Protein AF-A0A932VWW9-F1 (afdb_monomer)

Solvent-accessible surface area (backbone atoms only — not comparable to full-atom values): 11097 Å² total; per-residue (Å²): 115,69,68,62,54,50,53,54,51,51,52,52,51,47,52,54,57,40,66,67,58,92,49,68,69,60,30,53,52,49,45,52,53,51,50,53,48,48,63,66,46,40,53,57,53,36,36,59,54,24,58,74,73,47,58,70,87,59,13,53,62,54,17,53,52,51,39,49,55,46,51,66,51,51,50,59,55,49,51,52,56,52,43,47,71,38,84,22,5,61,56,54,48,51,50,55,52,50,30,51,52,43,14,54,53,36,18,50,56,41,17,71,74,66,38,79,50,64,67,36,72,88,85,41,68,79,42,19,52,53,6,56,52,36,13,53,55,42,22,52,52,50,47,55,52,41,69,73,44,47,62,63,52,35,53,52,39,43,74,74,63,79,45,57,80,74,39,31,59,62,69,59,57,53,55,63,55,38,81,76,44,88,74,59,64,66,59,55,76,73,42,69,95,83,75,76,80,80,80,80,130

Radius of gyration: 23.95 Å; Cα contacts (8 Å, |Δi|>4): 161; chains: 1; bounding box: 60×65×51 Å

Secondary structure (DSSP, 8-state):
-HHHHHHHHHHHHHHHHHTT-S-HHHHHHHHHHHHHHHHHHHHHHHHHHHHTTS-HHHHHHHHHHHHHHHHHHHHHHHHHHHHHHSTTHHHHHHHHHHHHHHHHHHHHHHHHHH--SEEETTTEEEEEHHHHHHHHHHHHHHHHHHHHHHHHHHHHHHHTTSS-GGG-THHHHHHHHHTTS-TTHHHHHHS-TT-------

Structure (mmCIF, N/CA/C/O backbone):
data_AF-A0A932VWW9-F1
#
_entry.id   AF-A0A932VWW9-F1
#
loop_
_atom_site.group_PDB
_atom_site.id
_atom_site.type_symbol
_atom_site.label_atom_id
_atom_site.label_alt_id
_atom_site.label_comp_id
_atom_site.label_asym_id
_atom_site.label_entity_id
_atom_site.label_seq_id
_atom_site.pdbx_PDB_ins_code
_atom_site.Cartn_x
_atom_site.Cartn_y
_atom_site.Cartn_z
_atom_site.occupancy
_atom_site.B_iso_or_equiv
_atom_site.auth_seq_id
_atom_site.auth_comp_id
_atom_site.auth_asym_id
_atom_site.auth_atom_id
_atom_site.pdbx_PDB_model_num
ATOM 1 N N . TRP A 1 1 ? -10.248 22.727 -11.405 1.00 52.75 1 TRP A N 1
ATOM 2 C CA . TRP A 1 1 ? -10.367 21.262 -11.246 1.00 52.75 1 TRP A CA 1
ATOM 3 C C . TRP A 1 1 ? -9.519 20.488 -12.256 1.00 52.75 1 TRP A C 1
ATOM 5 O O . TRP A 1 1 ? -8.775 19.618 -11.832 1.00 52.75 1 TRP A O 1
ATOM 15 N N . GLN A 1 2 ? -9.520 20.860 -13.542 1.00 72.94 2 GLN A N 1
ATOM 16 C CA . GLN A 1 2 ? -8.766 20.180 -14.614 1.00 72.94 2 GLN A CA 1
ATOM 17 C C . GLN A 1 2 ? -7.252 19.997 -14.347 1.00 72.94 2 GLN A C 1
ATOM 19 O O . GLN A 1 2 ? -6.735 18.902 -14.534 1.00 72.94 2 GLN A O 1
ATOM 24 N N . ALA A 1 3 ? -6.551 21.016 -13.831 1.00 78.50 3 ALA A N 1
ATOM 25 C CA . ALA A 1 3 ? -5.102 20.939 -13.584 1.00 78.50 3 ALA A CA 1
ATOM 26 C C . ALA A 1 3 ? -4.693 19.929 -12.488 1.00 78.50 3 ALA A C 1
ATOM 28 O O . ALA A 1 3 ? -3.645 19.299 -12.584 1.00 78.50 3 ALA A O 1
ATOM 29 N N . THR A 1 4 ? -5.530 19.746 -11.460 1.00 80.94 4 THR A N 1
ATOM 30 C CA . THR A 1 4 ? -5.289 18.781 -10.373 1.00 80.94 4 THR A CA 1
ATOM 31 C C . THR A 1 4 ? -5.334 17.353 -10.915 1.00 80.94 4 THR A C 1
ATOM 33 O O . THR A 1 4 ? -4.422 16.571 -10.667 1.00 80.94 4 THR A O 1
ATOM 36 N N . TYR A 1 5 ? -6.366 17.030 -11.699 1.00 84.69 5 TYR A N 1
ATOM 37 C CA . TYR A 1 5 ? -6.508 15.707 -12.306 1.00 84.69 5 TYR A CA 1
ATOM 38 C C . TYR A 1 5 ? -5.408 15.426 -13.326 1.00 84.69 5 TYR A C 1
ATOM 40 O O . TYR A 1 5 ? -4.894 14.315 -13.353 1.00 84.69 5 TYR A O 1
ATOM 48 N N . ALA A 1 6 ? -5.000 16.433 -14.105 1.00 86.88 6 ALA A N 1
ATOM 49 C CA . ALA A 1 6 ? -3.892 16.300 -15.046 1.00 86.88 6 ALA A CA 1
ATOM 50 C C . ALA A 1 6 ? -2.580 15.926 -14.337 1.00 86.88 6 ALA A C 1
ATOM 52 O O . ALA A 1 6 ? -1.916 14.986 -14.758 1.00 86.88 6 ALA A O 1
ATOM 53 N N . PHE A 1 7 ? -2.235 16.596 -13.231 1.00 85.06 7 PHE A N 1
ATOM 54 C CA . PHE 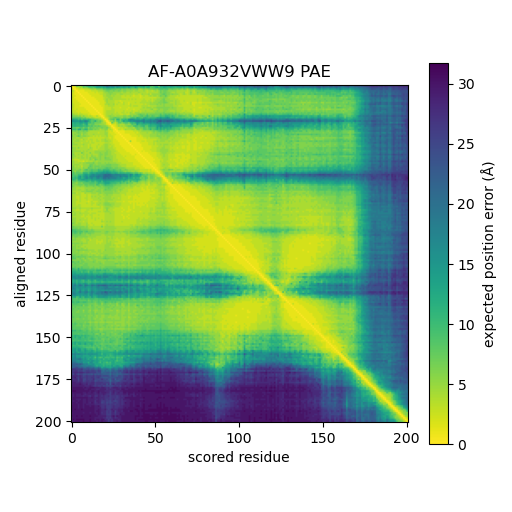A 1 7 ? -1.037 16.265 -12.448 1.00 85.06 7 PHE A CA 1
ATOM 55 C C . PHE A 1 7 ? 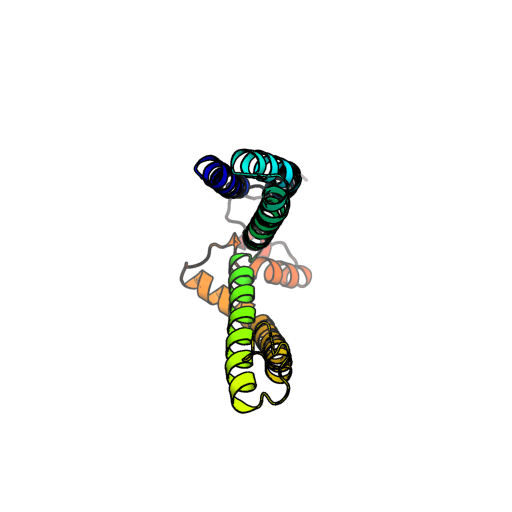-1.078 14.830 -11.904 1.00 85.06 7 PHE A C 1
ATOM 57 O O . PHE A 1 7 ? -0.117 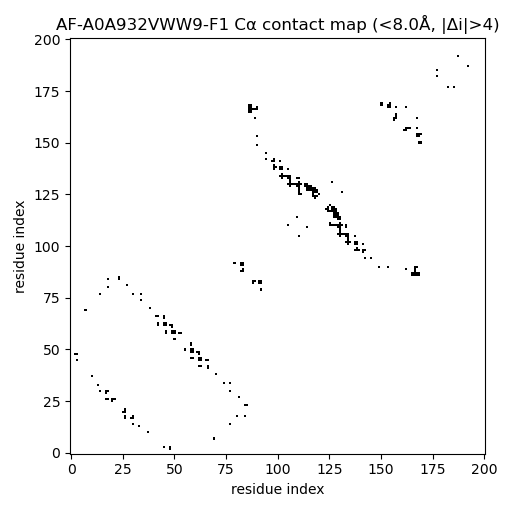14.078 -12.059 1.00 85.06 7 PHE A O 1
ATOM 64 N N . VAL A 1 8 ? -2.208 14.428 -11.314 1.00 85.88 8 VAL A N 1
ATOM 65 C CA . VAL A 1 8 ? -2.381 13.072 -10.771 1.00 85.88 8 VAL A CA 1
ATOM 66 C C . VAL A 1 8 ? -2.308 12.019 -11.881 1.00 85.88 8 VAL A C 1
ATOM 68 O O . VAL A 1 8 ? -1.608 11.022 -11.732 1.00 85.88 8 VAL A O 1
ATOM 71 N N . ALA A 1 9 ? -2.975 12.249 -13.014 1.00 88.12 9 ALA A N 1
ATOM 72 C CA . ALA A 1 9 ? -2.934 11.346 -14.160 1.00 88.12 9 ALA A CA 1
ATOM 73 C C . ALA A 1 9 ? -1.514 11.210 -14.724 1.00 88.12 9 ALA A C 1
ATOM 75 O O . ALA A 1 9 ? -1.065 10.094 -14.965 1.00 88.12 9 ALA A O 1
ATOM 76 N N . LEU A 1 10 ? -0.780 12.319 -14.867 1.00 88.81 10 LEU A N 1
ATOM 77 C CA . LEU A 1 10 ? 0.614 12.306 -15.315 1.00 88.81 10 LEU A CA 1
ATOM 78 C C . LEU A 1 10 ? 1.514 11.512 -14.367 1.00 88.81 10 LEU A C 1
ATOM 80 O O . LEU A 1 10 ? 2.362 10.759 -14.837 1.00 88.81 10 LEU A O 1
ATOM 84 N N . PHE A 1 11 ? 1.307 11.625 -13.053 1.00 87.31 11 PHE A N 1
ATOM 85 C CA . PHE A 1 11 ? 2.038 10.817 -12.080 1.00 87.31 11 PHE A CA 1
ATOM 86 C C . PHE A 1 11 ? 1.773 9.316 -12.269 1.00 87.31 11 PHE A C 1
ATOM 88 O O . PHE A 1 11 ? 2.716 8.531 -12.316 1.00 87.31 11 PHE A O 1
ATOM 95 N N . PHE A 1 12 ? 0.515 8.900 -12.443 1.00 86.44 12 PHE A N 1
ATOM 96 C CA . PHE A 1 12 ? 0.200 7.487 -12.681 1.00 86.44 12 PHE A CA 1
ATOM 97 C C . PHE A 1 12 ? 0.706 6.982 -14.036 1.00 86.44 12 PHE A C 1
ATOM 99 O O . PHE A 1 12 ? 1.214 5.866 -14.112 1.00 86.44 12 PHE A O 1
ATOM 106 N N . VAL A 1 13 ? 0.640 7.802 -15.088 1.00 89.19 13 VAL A N 1
ATOM 107 C CA . VAL A 1 13 ? 1.254 7.482 -16.387 1.00 89.19 13 VAL A CA 1
ATOM 108 C C . VAL A 1 13 ? 2.762 7.304 -16.229 1.00 89.19 13 VAL A C 1
ATOM 110 O O . VAL A 1 13 ? 3.310 6.326 -16.727 1.00 89.19 13 VAL A O 1
ATOM 113 N N . PHE A 1 14 ? 3.427 8.192 -15.488 1.00 87.88 14 PHE A N 1
ATOM 114 C CA . PHE A 1 14 ? 4.844 8.054 -15.170 1.00 87.88 14 PHE A CA 1
ATOM 115 C C . PHE A 1 14 ? 5.138 6.738 -14.436 1.00 87.88 14 PHE A C 1
ATOM 117 O O . PHE A 1 14 ? 6.061 6.036 -14.832 1.00 87.88 14 PHE A O 1
ATOM 124 N N . VAL A 1 15 ? 4.346 6.361 -13.425 1.00 84.75 15 VAL A N 1
ATOM 125 C CA . VAL A 1 15 ? 4.510 5.080 -12.710 1.00 84.75 15 VAL A CA 1
ATOM 126 C C . VAL A 1 15 ? 4.377 3.885 -13.668 1.00 84.75 15 VAL A C 1
ATOM 128 O O . VAL A 1 15 ? 5.187 2.957 -13.616 1.00 84.75 15 VAL A O 1
ATOM 131 N N . ILE A 1 16 ? 3.406 3.913 -14.585 1.00 85.88 16 ILE A N 1
ATOM 132 C CA . ILE A 1 16 ? 3.214 2.859 -15.595 1.00 85.88 16 ILE A CA 1
ATOM 133 C C . ILE A 1 16 ? 4.423 2.780 -16.538 1.00 85.88 16 ILE A C 1
ATOM 135 O O . ILE A 1 16 ? 4.977 1.704 -16.751 1.00 85.88 16 ILE A O 1
ATOM 139 N N . VAL A 1 17 ? 4.884 3.915 -17.064 1.00 85.12 17 VAL A N 1
ATOM 140 C CA . VAL A 1 17 ? 6.045 3.959 -17.967 1.00 85.12 17 VAL A CA 1
ATOM 141 C C . VAL A 1 17 ? 7.316 3.508 -17.245 1.00 85.12 17 VAL A C 1
ATOM 143 O O . VAL A 1 17 ? 8.050 2.668 -17.763 1.00 85.12 17 VAL A O 1
ATOM 146 N N . ALA A 1 18 ? 7.552 4.001 -16.027 1.00 82.69 18 ALA A N 1
ATOM 147 C CA . ALA A 1 18 ? 8.711 3.641 -15.217 1.00 82.69 18 ALA A CA 1
ATOM 148 C C . ALA A 1 18 ? 8.764 2.135 -14.921 1.00 82.69 18 ALA A C 1
ATOM 150 O O . ALA A 1 18 ? 9.855 1.571 -14.917 1.00 82.69 18 ALA A O 1
ATOM 151 N N . SER A 1 19 ? 7.603 1.491 -14.751 1.00 79.06 19 SER A N 1
ATOM 152 C CA . SER A 1 19 ? 7.464 0.047 -14.500 1.00 79.06 19 SER A CA 1
ATOM 153 C C . SER A 1 19 ? 7.481 -0.849 -15.746 1.00 79.06 19 SER A C 1
ATOM 155 O O . SER A 1 19 ? 7.450 -2.069 -15.612 1.00 79.06 19 SER A O 1
ATOM 157 N N . THR A 1 20 ? 7.524 -0.270 -16.951 1.00 78.44 20 THR A N 1
ATOM 158 C CA . THR A 1 20 ? 7.585 -1.029 -18.219 1.00 78.44 20 THR A CA 1
ATOM 159 C C . THR A 1 20 ? 9.024 -1.373 -18.625 1.00 78.44 20 THR A C 1
ATOM 161 O O . THR A 1 20 ? 9.251 -2.204 -19.509 1.00 78.44 20 THR A O 1
ATOM 164 N N . ASN A 1 21 ? 10.016 -0.741 -17.995 1.00 73.81 21 ASN A N 1
ATOM 165 C CA . ASN A 1 21 ? 11.413 -1.096 -18.215 1.00 73.81 21 ASN A CA 1
ATOM 166 C C . ASN A 1 21 ? 11.659 -2.552 -17.773 1.00 73.81 21 ASN A C 1
ATOM 168 O O . ASN A 1 21 ? 10.872 -3.119 -17.027 1.00 73.81 21 ASN A O 1
ATOM 172 N N . ARG A 1 22 ? 12.695 -3.196 -18.325 1.00 64.69 22 ARG A N 1
ATOM 173 C CA . ARG A 1 22 ? 13.002 -4.621 -18.074 1.00 64.69 22 ARG A CA 1
ATOM 174 C C . ARG A 1 22 ? 14.204 -4.826 -17.148 1.00 64.69 22 ARG A C 1
ATOM 176 O O . ARG A 1 22 ? 14.698 -5.945 -17.029 1.00 64.69 22 ARG A O 1
ATOM 183 N N . ILE A 1 23 ? 14.739 -3.744 -16.58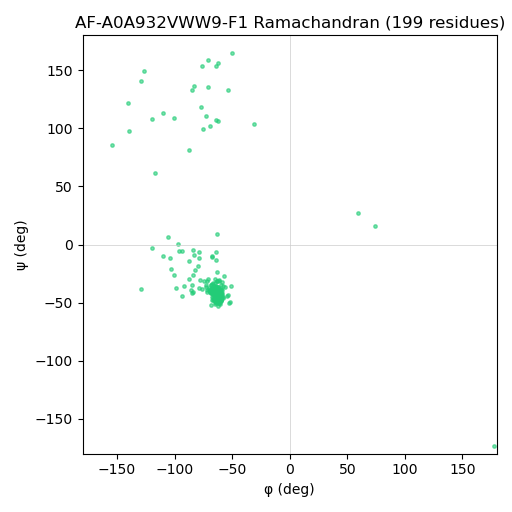3 1.00 71.12 23 ILE A N 1
ATOM 184 C CA . ILE A 1 23 ? 15.974 -3.756 -15.797 1.00 71.12 23 ILE A CA 1
ATOM 185 C C . ILE A 1 23 ? 15.625 -3.257 -14.388 1.00 71.12 23 ILE A C 1
ATOM 187 O O . ILE A 1 23 ? 15.445 -2.048 -14.205 1.00 71.12 23 ILE A O 1
ATOM 191 N N . PRO A 1 24 ? 15.616 -4.146 -13.376 1.00 71.00 24 PRO A N 1
ATOM 192 C CA . PRO A 1 24 ? 15.024 -3.858 -12.066 1.00 71.00 24 PRO A CA 1
ATOM 193 C C . PRO A 1 24 ? 15.721 -2.708 -11.324 1.00 71.00 24 PRO A C 1
ATOM 195 O O . PRO A 1 24 ? 15.087 -1.942 -10.595 1.00 71.00 24 PRO A O 1
ATOM 198 N N . LEU A 1 25 ? 17.031 -2.537 -11.538 1.00 71.12 25 LEU A N 1
ATOM 199 C CA . LEU A 1 25 ? 17.804 -1.434 -10.959 1.00 71.12 25 LEU A CA 1
ATOM 200 C C . LEU A 1 25 ? 17.358 -0.073 -11.513 1.00 71.12 25 LEU A C 1
ATOM 202 O O . LEU A 1 25 ? 17.138 0.860 -10.746 1.00 71.12 25 LEU A O 1
ATOM 206 N N . ILE A 1 26 ? 17.174 0.032 -12.831 1.00 75.25 26 ILE A N 1
ATOM 207 C CA . ILE A 1 26 ? 16.786 1.289 -13.488 1.00 75.25 26 ILE A CA 1
ATOM 208 C C . ILE A 1 26 ? 15.353 1.667 -13.106 1.00 75.25 26 ILE A C 1
ATOM 210 O O . ILE A 1 26 ? 15.080 2.837 -12.851 1.00 75.25 26 ILE A O 1
ATOM 214 N N . GLU A 1 27 ? 14.457 0.687 -13.003 1.00 77.81 27 GLU A N 1
ATOM 215 C CA . GLU A 1 27 ? 13.071 0.886 -12.564 1.00 77.81 27 GLU A CA 1
ATOM 216 C C . GLU A 1 27 ? 12.995 1.438 -11.142 1.00 77.81 27 GLU A C 1
ATOM 218 O O . GLU A 1 27 ? 12.332 2.447 -10.899 1.00 77.81 27 GLU A O 1
ATOM 223 N N . THR A 1 28 ? 13.710 0.807 -10.205 1.00 81.69 28 THR A N 1
ATOM 224 C CA . THR A 1 28 ? 13.744 1.229 -8.797 1.00 81.69 28 THR A CA 1
ATOM 225 C C . THR A 1 28 ? 14.261 2.656 -8.675 1.00 81.69 28 THR A C 1
ATOM 227 O O . THR A 1 28 ? 13.638 3.505 -8.036 1.00 81.69 28 THR A O 1
ATOM 230 N N . THR A 1 29 ? 15.369 2.954 -9.351 1.00 84.12 29 THR A N 1
ATOM 231 C CA . THR A 1 29 ? 15.980 4.281 -9.345 1.00 84.12 29 THR A CA 1
ATOM 232 C C . THR A 1 29 ? 15.076 5.337 -9.987 1.00 84.12 29 THR A C 1
ATOM 234 O O . THR A 1 29 ? 14.843 6.386 -9.383 1.00 84.12 29 THR A O 1
ATOM 237 N N . ALA A 1 30 ? 14.511 5.065 -11.167 1.00 85.94 30 ALA A N 1
ATOM 238 C CA . ALA A 1 30 ? 13.591 5.979 -11.844 1.00 85.94 30 ALA A CA 1
ATOM 239 C C . ALA A 1 30 ? 12.363 6.273 -10.979 1.00 85.94 30 ALA A C 1
ATOM 241 O O . ALA A 1 30 ? 11.936 7.420 -10.865 1.00 85.94 30 ALA A O 1
ATOM 242 N N . MET A 1 31 ? 11.826 5.252 -10.319 1.00 85.06 31 MET A N 1
ATOM 243 C CA . MET A 1 31 ? 10.651 5.376 -9.476 1.00 85.06 31 MET A CA 1
ATOM 244 C C . MET A 1 31 ? 10.906 6.190 -8.207 1.00 85.06 31 MET A C 1
ATOM 246 O O . MET A 1 31 ? 10.080 7.032 -7.855 1.00 85.06 31 MET A O 1
ATOM 250 N N . ILE A 1 32 ? 12.056 5.995 -7.554 1.00 86.81 32 ILE A N 1
ATOM 251 C CA . ILE A 1 32 ? 12.468 6.807 -6.401 1.00 86.81 32 ILE A CA 1
ATOM 252 C C . ILE A 1 32 ? 12.623 8.270 -6.818 1.00 86.81 32 ILE A C 1
ATOM 254 O O . ILE A 1 32 ? 12.058 9.148 -6.165 1.00 86.81 32 ILE A O 1
ATOM 258 N N . TYR A 1 33 ? 13.330 8.545 -7.919 1.00 89.00 33 TYR A N 1
ATOM 259 C CA . TYR A 1 33 ? 13.509 9.917 -8.396 1.00 89.00 33 TYR A CA 1
ATOM 260 C C . TYR A 1 33 ? 12.195 10.563 -8.833 1.00 89.00 33 TYR A C 1
ATOM 262 O O . TYR A 1 33 ? 11.956 11.726 -8.517 1.00 89.00 33 TYR A O 1
ATOM 270 N N . GLY A 1 34 ? 11.316 9.824 -9.507 1.00 87.94 34 GLY A N 1
ATOM 271 C CA . GLY A 1 34 ? 10.009 10.329 -9.916 1.00 87.94 34 GLY A CA 1
ATOM 272 C C . GLY A 1 34 ? 9.073 10.594 -8.741 1.00 87.94 34 GLY A C 1
ATOM 273 O O . GLY A 1 34 ? 8.390 11.616 -8.727 1.00 87.94 34 GLY A O 1
ATOM 274 N N . LEU A 1 35 ? 9.078 9.732 -7.721 1.00 88.56 35 LEU A N 1
ATOM 275 C CA . LEU A 1 35 ? 8.327 9.960 -6.488 1.00 88.56 35 LEU A CA 1
ATOM 276 C C . LEU A 1 35 ? 8.886 11.156 -5.708 1.00 88.56 35 LEU A C 1
ATOM 278 O O . LEU A 1 35 ? 8.108 11.987 -5.247 1.00 88.56 35 LEU A O 1
ATOM 282 N N . ALA A 1 36 ? 10.212 11.280 -5.600 1.00 89.19 36 ALA A N 1
ATOM 283 C CA . ALA A 1 36 ? 10.863 12.421 -4.961 1.00 89.19 36 ALA A CA 1
ATOM 284 C C . ALA A 1 36 ? 10.545 13.735 -5.692 1.00 89.19 36 ALA A C 1
ATOM 286 O O . ALA A 1 36 ? 10.192 14.727 -5.056 1.00 89.19 36 ALA A O 1
ATOM 287 N N . LEU A 1 37 ? 10.589 13.729 -7.028 1.00 90.25 37 LEU A N 1
ATOM 288 C CA . LEU A 1 37 ? 10.206 14.871 -7.854 1.00 90.25 37 LEU A CA 1
ATOM 289 C C . LEU A 1 37 ? 8.726 15.221 -7.664 1.00 90.25 37 LEU A C 1
ATOM 291 O O . LEU A 1 37 ? 8.395 16.383 -7.444 1.00 90.25 37 LEU A O 1
ATOM 295 N N . ALA A 1 38 ? 7.832 14.231 -7.702 1.00 88.94 38 ALA A N 1
ATOM 296 C CA . ALA A 1 38 ? 6.405 14.446 -7.486 1.00 88.94 38 ALA A CA 1
ATOM 297 C C . ALA A 1 38 ? 6.121 15.000 -6.083 1.00 88.94 38 ALA A C 1
ATOM 299 O O . ALA A 1 38 ? 5.331 15.931 -5.953 1.00 88.94 38 ALA A O 1
ATOM 300 N N . ALA A 1 39 ? 6.793 14.489 -5.049 1.00 88.38 39 ALA A N 1
ATOM 301 C CA . ALA A 1 39 ? 6.682 14.981 -3.678 1.00 88.38 39 ALA A CA 1
ATOM 302 C C . ALA A 1 39 ? 7.227 16.410 -3.520 1.00 88.38 39 ALA A C 1
ATOM 304 O O . ALA A 1 39 ? 6.651 17.193 -2.769 1.00 88.38 39 ALA A O 1
ATOM 305 N N . ALA A 1 40 ? 8.288 16.772 -4.247 1.00 88.94 40 ALA A N 1
ATOM 306 C CA . ALA A 1 40 ? 8.830 18.127 -4.253 1.00 88.94 40 ALA A CA 1
ATOM 307 C C . ALA A 1 40 ? 7.921 19.116 -5.001 1.00 88.94 40 ALA A C 1
ATOM 309 O O . ALA A 1 40 ? 7.752 20.246 -4.557 1.00 88.94 40 ALA A O 1
ATOM 310 N N . VAL A 1 41 ? 7.315 18.702 -6.119 1.00 89.81 41 VAL A N 1
ATOM 311 C CA . VAL A 1 41 ? 6.505 19.567 -6.995 1.00 89.81 41 VAL A CA 1
ATOM 312 C C . VAL A 1 41 ? 5.051 19.693 -6.520 1.00 89.81 41 VAL A C 1
ATOM 314 O O . VAL A 1 41 ? 4.456 20.767 -6.644 1.00 89.81 41 VAL A O 1
ATOM 317 N N . ALA A 1 42 ? 4.470 18.634 -5.948 1.00 89.12 42 ALA A N 1
ATOM 318 C CA . ALA A 1 42 ? 3.067 18.593 -5.529 1.00 89.12 42 ALA A CA 1
ATOM 319 C C . ALA A 1 42 ? 2.656 19.744 -4.585 1.00 89.12 42 ALA A C 1
ATOM 321 O O . ALA A 1 42 ? 1.610 20.345 -4.844 1.00 89.12 42 ALA A O 1
ATOM 322 N N . PRO A 1 43 ? 3.436 20.127 -3.550 1.00 88.38 43 PRO A N 1
ATOM 323 C CA . PRO A 1 43 ? 3.105 21.258 -2.684 1.00 88.38 43 PRO A CA 1
ATOM 324 C C . PRO A 1 43 ? 2.951 22.568 -3.447 1.00 88.38 43 PRO A C 1
ATOM 326 O O . PRO A 1 43 ? 1.967 23.276 -3.249 1.00 88.38 43 PRO A O 1
ATOM 329 N N . PHE A 1 44 ? 3.867 22.862 -4.372 1.00 88.50 44 PHE A N 1
ATOM 330 C CA . PHE A 1 44 ? 3.819 24.089 -5.164 1.00 88.50 44 PHE A CA 1
ATOM 331 C C . PHE A 1 44 ? 2.658 24.079 -6.157 1.00 88.50 44 PHE A C 1
ATOM 333 O O . PHE A 1 44 ? 1.961 25.083 -6.294 1.00 88.50 44 PHE A O 1
ATOM 340 N N . VAL A 1 45 ? 2.400 22.942 -6.812 1.00 87.94 45 VAL A N 1
ATOM 341 C CA . VAL A 1 45 ? 1.283 22.799 -7.758 1.00 87.94 45 VAL A CA 1
ATOM 342 C C . VAL A 1 45 ? -0.059 22.932 -7.042 1.00 87.94 45 VAL A C 1
ATOM 344 O O . VAL A 1 45 ? -0.910 23.714 -7.472 1.00 87.94 45 VAL A O 1
ATOM 347 N N . PHE A 1 46 ? -0.265 22.214 -5.936 1.00 88.00 46 PHE A N 1
ATOM 348 C CA . PHE A 1 46 ? -1.522 22.283 -5.194 1.00 88.00 46 PHE A CA 1
ATOM 349 C C . PHE A 1 46 ? -1.717 23.636 -4.515 1.00 88.00 46 PHE A C 1
ATOM 351 O O . PHE A 1 46 ? -2.841 24.134 -4.520 1.00 88.00 46 PHE A O 1
ATOM 358 N N . LEU A 1 47 ? -0.651 24.278 -4.029 1.00 87.50 47 LEU A N 1
ATOM 359 C CA . LEU A 1 47 ? -0.724 25.637 -3.497 1.00 87.50 47 LEU A CA 1
ATOM 360 C C . LEU A 1 47 ? -1.068 26.657 -4.587 1.00 87.50 47 LEU A C 1
ATOM 362 O O . LEU A 1 47 ? -1.986 27.450 -4.405 1.00 87.50 47 LEU A O 1
ATOM 366 N N . ALA A 1 48 ? -0.406 26.607 -5.746 1.00 86.94 48 ALA A N 1
ATOM 367 C CA . ALA A 1 48 ? -0.709 27.495 -6.870 1.00 86.94 48 ALA A CA 1
ATOM 368 C C . ALA A 1 48 ? -2.157 27.328 -7.359 1.00 86.94 48 ALA A C 1
ATOM 370 O O . ALA A 1 48 ? -2.820 28.308 -7.696 1.00 86.94 48 ALA A O 1
ATOM 371 N N . ILE A 1 49 ? -2.675 26.096 -7.371 1.00 85.88 49 ILE A N 1
ATOM 372 C CA . ILE A 1 49 ? -4.076 25.820 -7.707 1.00 85.88 49 ILE A CA 1
ATOM 373 C C . ILE A 1 49 ? -5.020 26.312 -6.603 1.00 85.88 49 ILE A C 1
ATOM 375 O O . ILE A 1 49 ? -6.089 26.826 -6.929 1.00 85.88 49 ILE A O 1
ATOM 379 N N . ALA A 1 50 ? -4.665 26.156 -5.328 1.00 85.38 50 ALA A N 1
ATOM 380 C CA . ALA A 1 50 ? -5.492 26.585 -4.203 1.00 85.38 50 ALA A CA 1
ATOM 381 C C . ALA A 1 50 ? -5.596 28.114 -4.120 1.00 85.38 50 ALA A C 1
ATOM 383 O O . ALA A 1 50 ? -6.700 28.633 -3.981 1.00 85.38 50 ALA A O 1
ATOM 384 N N . MET A 1 51 ? -4.489 28.835 -4.329 1.00 83.75 51 MET A N 1
ATOM 385 C CA . MET A 1 51 ? -4.472 30.304 -4.384 1.00 83.75 51 MET A CA 1
ATOM 386 C C . MET A 1 51 ? -5.301 30.871 -5.546 1.00 83.75 51 MET A C 1
ATOM 388 O O . MET A 1 51 ? -5.771 31.997 -5.474 1.00 83.75 51 MET A O 1
ATOM 392 N N . ARG A 1 52 ? -5.524 30.096 -6.617 1.00 82.38 52 ARG A N 1
ATOM 393 C CA . ARG A 1 52 ? -6.424 30.488 -7.718 1.00 82.38 52 ARG A CA 1
ATOM 394 C C . ARG A 1 52 ? -7.910 30.299 -7.398 1.00 82.38 52 ARG A C 1
ATOM 396 O O . ARG A 1 52 ? -8.741 30.717 -8.198 1.00 82.38 52 ARG A O 1
ATOM 403 N N . ARG A 1 53 ? -8.257 29.600 -6.311 1.00 75.81 53 ARG A N 1
ATOM 404 C CA . ARG A 1 53 ? -9.645 29.227 -5.982 1.00 75.81 53 ARG A CA 1
ATOM 405 C C . ARG A 1 53 ? -10.271 30.083 -4.884 1.00 75.81 53 ARG A C 1
ATOM 407 O O . ARG A 1 53 ? -11.494 30.102 -4.810 1.00 75.81 53 ARG A O 1
ATOM 414 N N . GLY A 1 54 ? -9.484 30.754 -4.049 1.00 72.56 54 GLY A N 1
ATOM 415 C CA . GLY A 1 54 ? -10.014 31.559 -2.952 1.00 72.56 54 GLY A CA 1
ATOM 416 C C . GLY A 1 54 ? -8.930 32.182 -2.080 1.00 72.56 54 GLY A C 1
ATOM 417 O O . GLY A 1 54 ? -7.740 32.093 -2.387 1.00 72.56 54 GLY A O 1
ATOM 418 N N . ASP A 1 55 ? -9.370 32.801 -0.988 1.00 78.12 55 ASP A N 1
ATOM 419 C CA . ASP A 1 55 ? -8.516 33.540 -0.061 1.00 78.12 55 ASP A CA 1
ATOM 420 C C . ASP A 1 55 ? -7.495 32.650 0.656 1.00 78.12 55 ASP A C 1
ATOM 422 O O . ASP A 1 55 ? -7.721 31.460 0.907 1.00 78.12 55 ASP A O 1
ATOM 426 N N . LEU A 1 56 ? -6.380 33.265 1.061 1.00 73.06 56 LEU A N 1
ATOM 427 C CA . LEU A 1 56 ? -5.243 32.610 1.717 1.00 73.06 56 LEU A CA 1
ATOM 428 C C . LEU A 1 56 ? -5.653 31.748 2.926 1.00 73.06 56 LEU A C 1
ATOM 430 O O . LEU A 1 56 ? -5.109 30.664 3.123 1.00 73.06 56 LEU A O 1
ATOM 434 N N . THR A 1 57 ? -6.655 32.177 3.694 1.00 75.94 57 THR A N 1
ATOM 435 C CA . THR A 1 57 ? -7.155 31.474 4.890 1.00 75.94 57 THR A CA 1
ATOM 436 C C . THR A 1 57 ? -7.746 30.096 4.586 1.00 75.94 57 THR A C 1
ATOM 438 O O . THR A 1 57 ? -7.627 29.183 5.399 1.00 75.94 57 THR A O 1
ATOM 441 N N . THR A 1 58 ? -8.337 29.917 3.404 1.00 80.88 58 THR A N 1
ATOM 442 C CA . THR A 1 58 ? -8.914 28.637 2.954 1.00 80.88 58 THR A CA 1
ATOM 443 C C . THR A 1 58 ? -7.989 27.892 1.991 1.00 80.88 58 THR A C 1
ATOM 445 O O . THR A 1 58 ? -8.010 26.660 1.934 1.00 80.88 58 THR A O 1
ATOM 448 N N . GLY A 1 59 ? -7.124 28.623 1.281 1.00 82.06 59 GLY A N 1
ATOM 449 C CA . GLY A 1 59 ? -6.185 28.076 0.308 1.00 82.06 59 GLY A CA 1
ATOM 450 C C . GLY A 1 59 ? -5.092 27.205 0.929 1.00 82.06 59 GLY A C 1
ATOM 451 O O . GLY A 1 59 ? -4.845 26.105 0.430 1.00 82.06 59 GLY A O 1
ATOM 452 N N . TYR A 1 60 ? -4.461 27.641 2.029 1.00 84.75 60 TYR A N 1
ATOM 453 C CA . TYR A 1 60 ? -3.379 26.864 2.655 1.00 84.75 60 TYR A CA 1
ATOM 454 C C . TYR A 1 60 ? -3.848 25.504 3.203 1.00 84.75 60 TYR A C 1
ATOM 456 O O . TYR A 1 60 ? -3.235 24.494 2.840 1.00 84.75 60 TYR A O 1
ATOM 464 N N . PRO A 1 61 ? -4.935 25.411 4.002 1.00 88.44 61 PRO A N 1
ATOM 465 C CA . PRO A 1 61 ? -5.415 24.119 4.493 1.00 88.44 61 PRO A CA 1
ATOM 466 C C . PRO A 1 61 ? -5.856 23.185 3.360 1.00 88.44 61 PRO A C 1
ATOM 468 O O . PRO A 1 61 ? -5.568 21.989 3.397 1.00 88.44 61 PRO A O 1
ATOM 471 N N . ALA A 1 62 ? -6.499 23.720 2.317 1.00 85.88 62 ALA A N 1
ATOM 472 C CA . ALA A 1 62 ? -6.929 22.933 1.163 1.00 85.88 62 ALA A CA 1
ATOM 473 C C . ALA A 1 62 ? -5.743 22.380 0.352 1.00 85.88 62 ALA A C 1
ATOM 475 O O . ALA A 1 62 ? -5.776 21.227 -0.091 1.00 85.88 62 ALA A O 1
ATOM 476 N N . ALA A 1 63 ? -4.683 23.175 0.176 1.00 87.75 63 ALA A N 1
ATOM 477 C CA . ALA A 1 63 ? -3.452 22.729 -0.470 1.00 87.75 63 ALA A CA 1
ATOM 478 C C . ALA A 1 63 ? -2.757 21.640 0.356 1.00 87.75 63 ALA A C 1
ATOM 480 O O . ALA A 1 63 ? -2.418 20.592 -0.192 1.00 87.75 63 ALA A O 1
ATOM 481 N N . ALA A 1 64 ? -2.615 21.841 1.670 1.00 89.31 64 ALA A N 1
ATOM 482 C CA . ALA A 1 64 ? -2.015 20.860 2.574 1.00 89.31 64 ALA A CA 1
ATOM 483 C C . ALA A 1 64 ? -2.784 19.528 2.570 1.00 89.31 64 ALA A C 1
ATOM 485 O O . ALA A 1 64 ? -2.179 18.468 2.412 1.00 89.31 64 ALA A O 1
ATOM 486 N N . ALA A 1 65 ? -4.118 19.577 2.647 1.00 89.56 65 ALA A N 1
ATOM 487 C CA . ALA A 1 65 ? -4.967 18.391 2.552 1.00 89.56 65 ALA A CA 1
ATOM 488 C C . ALA A 1 65 ? -4.819 17.679 1.196 1.00 89.56 65 ALA A C 1
ATOM 490 O O . ALA A 1 65 ? -4.781 16.452 1.148 1.00 89.56 65 ALA A O 1
ATOM 491 N N . SER A 1 66 ? -4.684 18.432 0.098 1.00 89.75 66 SER A N 1
ATOM 492 C CA . SER A 1 66 ? -4.486 17.867 -1.246 1.00 89.75 66 SER A CA 1
ATOM 493 C C . SER A 1 66 ? -3.122 17.192 -1.400 1.00 89.75 66 SER A C 1
ATOM 495 O O . SER A 1 66 ? -3.045 16.101 -1.959 1.00 89.75 66 SER A O 1
ATOM 497 N N . VAL A 1 67 ? -2.054 17.803 -0.875 1.00 90.50 67 VAL A N 1
ATOM 498 C CA . VAL A 1 67 ? -0.708 17.206 -0.839 1.00 90.50 67 VAL A CA 1
ATOM 499 C C . VAL A 1 67 ? -0.723 15.923 -0.020 1.00 90.50 67 VAL A C 1
ATOM 501 O O . VAL A 1 67 ? -0.203 14.905 -0.472 1.00 90.50 67 VAL A O 1
ATOM 504 N N . PHE A 1 68 ? -1.347 15.957 1.159 1.00 90.88 68 PHE A N 1
ATOM 505 C CA . PHE A 1 68 ? -1.467 14.787 2.020 1.00 90.88 68 PHE A CA 1
ATOM 506 C C . PHE A 1 68 ? -2.250 13.667 1.332 1.00 90.88 68 PHE A C 1
ATOM 508 O O . PHE A 1 68 ? -1.767 12.541 1.272 1.00 90.88 68 PHE A O 1
ATOM 515 N N . ALA A 1 69 ? -3.411 13.973 0.747 1.00 90.56 69 ALA A N 1
ATOM 516 C CA . ALA A 1 69 ? -4.215 13.002 0.010 1.00 90.56 69 ALA A CA 1
ATOM 517 C C . ALA A 1 69 ? -3.447 12.405 -1.179 1.00 90.56 69 ALA A C 1
ATOM 519 O O . ALA A 1 69 ? -3.493 11.196 -1.399 1.00 90.56 69 ALA A O 1
ATOM 520 N N . PHE A 1 70 ? -2.703 13.233 -1.919 1.00 89.81 70 PHE A N 1
ATOM 521 C CA . PHE A 1 70 ? -1.853 12.765 -3.007 1.00 89.81 70 PHE A CA 1
ATOM 522 C C . PHE A 1 70 ? -0.765 11.818 -2.497 1.00 89.81 70 PHE A C 1
ATOM 524 O O . PHE A 1 70 ? -0.674 10.702 -2.994 1.00 89.81 70 PHE A O 1
ATOM 531 N N . ALA A 1 71 ? 0.014 12.214 -1.487 1.00 90.06 71 ALA A N 1
ATOM 532 C CA . ALA A 1 71 ? 1.074 11.380 -0.921 1.00 90.06 71 ALA A CA 1
ATOM 533 C C . ALA A 1 71 ? 0.526 10.062 -0.350 1.00 90.06 71 ALA A C 1
ATOM 535 O O . ALA A 1 71 ? 1.109 9.000 -0.571 1.00 90.06 71 ALA A O 1
ATOM 536 N N . TYR A 1 72 ? -0.628 10.125 0.320 1.00 90.94 72 TYR A N 1
ATOM 537 C CA . TYR A 1 72 ? -1.306 8.976 0.911 1.00 90.94 72 TYR A CA 1
ATOM 538 C C . TYR A 1 72 ? -1.713 7.922 -0.127 1.00 90.94 72 TYR A C 1
ATOM 540 O O . TYR A 1 72 ? -1.712 6.738 0.186 1.00 90.94 72 TYR A O 1
ATOM 548 N N . VAL A 1 73 ? -2.028 8.319 -1.363 1.00 90.56 73 VAL A N 1
ATOM 549 C CA . VAL A 1 73 ? -2.363 7.380 -2.448 1.00 90.56 73 VAL A CA 1
ATOM 550 C C . VAL A 1 73 ? -1.131 7.021 -3.282 1.00 90.56 73 VAL A C 1
ATOM 552 O O . VAL A 1 73 ? -0.906 5.852 -3.593 1.00 90.56 73 VAL A O 1
ATOM 555 N N . ALA A 1 74 ? -0.319 8.016 -3.636 1.00 88.56 74 ALA A N 1
ATOM 556 C CA . ALA A 1 74 ? 0.829 7.872 -4.521 1.00 88.56 74 ALA A CA 1
ATOM 557 C C . ALA A 1 74 ? 1.895 6.936 -3.941 1.00 88.56 74 ALA A C 1
ATOM 559 O O . ALA A 1 74 ? 2.388 6.070 -4.659 1.00 88.56 74 ALA A O 1
ATOM 560 N N . ILE A 1 75 ? 2.229 7.077 -2.652 1.00 89.56 75 ILE A N 1
ATOM 561 C CA . ILE A 1 75 ? 3.305 6.298 -2.026 1.00 89.56 75 ILE A CA 1
ATOM 562 C C . ILE A 1 75 ? 2.926 4.813 -1.910 1.00 89.56 75 ILE A C 1
ATOM 564 O O . ILE A 1 75 ? 3.696 3.988 -2.402 1.00 89.56 75 ILE A O 1
ATOM 568 N N . PRO A 1 76 ? 1.769 4.414 -1.339 1.00 91.38 76 PRO A N 1
ATOM 569 C CA . PRO A 1 76 ? 1.427 2.995 -1.238 1.00 91.38 76 PRO A CA 1
ATOM 570 C C . PRO A 1 76 ? 1.262 2.322 -2.601 1.00 91.38 76 PRO A C 1
ATOM 572 O O . PRO A 1 76 ? 1.705 1.191 -2.775 1.00 91.38 76 PRO A O 1
ATOM 575 N N . MET A 1 77 ? 0.681 3.018 -3.5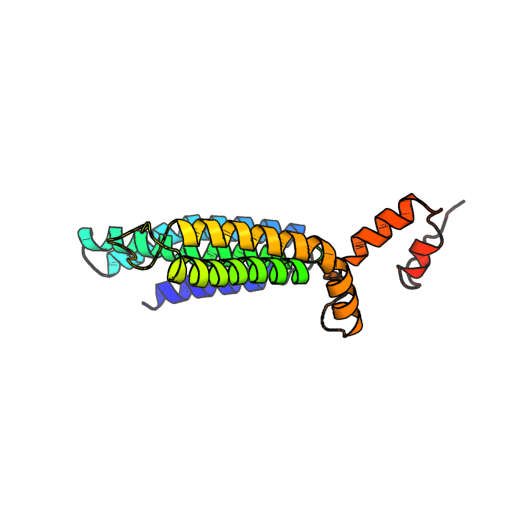87 1.00 89.25 77 MET A N 1
ATOM 576 C CA . MET A 1 77 ? 0.575 2.490 -4.953 1.00 89.25 77 MET A CA 1
ATOM 577 C C . MET A 1 77 ? 1.946 2.315 -5.599 1.00 89.25 77 MET A C 1
ATOM 579 O O . MET A 1 77 ? 2.206 1.288 -6.225 1.00 89.25 77 MET A O 1
ATOM 583 N N . ALA A 1 78 ? 2.846 3.278 -5.400 1.00 87.94 78 ALA A N 1
ATOM 584 C CA . ALA A 1 78 ? 4.218 3.169 -5.859 1.00 87.94 78 ALA A CA 1
ATOM 585 C C . ALA A 1 78 ? 4.924 1.950 -5.225 1.00 87.94 78 ALA A C 1
ATOM 587 O O . ALA A 1 78 ? 5.510 1.120 -5.920 1.00 87.94 78 ALA A O 1
ATOM 588 N N . LEU A 1 79 ? 4.813 1.780 -3.909 1.00 89.31 79 LEU A N 1
ATOM 589 C CA . LEU A 1 79 ? 5.401 0.634 -3.215 1.00 89.31 79 LEU A CA 1
ATOM 590 C C . LEU A 1 79 ? 4.809 -0.704 -3.680 1.00 89.31 79 LEU A C 1
ATOM 592 O O . LEU A 1 79 ? 5.549 -1.672 -3.820 1.00 89.31 79 LEU A O 1
ATOM 596 N N . LEU A 1 80 ? 3.510 -0.765 -3.983 1.00 90.31 80 LEU A N 1
ATOM 597 C CA . LEU A 1 80 ? 2.876 -1.979 -4.506 1.00 90.31 80 LEU A CA 1
ATOM 598 C C . LEU A 1 80 ? 3.462 -2.392 -5.867 1.00 90.31 80 LEU A C 1
ATOM 600 O O . LEU A 1 80 ? 3.741 -3.570 -6.089 1.00 90.31 80 LEU A O 1
ATOM 604 N N . VAL A 1 81 ? 3.692 -1.424 -6.761 1.00 88.81 81 VAL A N 1
ATOM 605 C CA . VAL A 1 81 ? 4.358 -1.666 -8.052 1.00 88.81 81 VAL A CA 1
ATOM 606 C C . VAL A 1 81 ? 5.797 -2.134 -7.831 1.00 88.81 81 VAL A C 1
ATOM 608 O O . VAL A 1 81 ? 6.217 -3.096 -8.463 1.00 88.81 81 VAL A O 1
ATOM 611 N N . GLN A 1 82 ? 6.526 -1.531 -6.887 1.00 86.44 82 GLN A N 1
ATOM 612 C CA . GLN A 1 82 ? 7.878 -1.971 -6.524 1.00 86.44 82 GLN A CA 1
ATOM 613 C C . GLN A 1 82 ? 7.911 -3.411 -6.006 1.00 86.44 82 GLN A C 1
ATOM 615 O O . GLN A 1 82 ? 8.764 -4.187 -6.426 1.00 86.44 82 GLN A O 1
ATOM 620 N N . ILE A 1 83 ? 6.960 -3.798 -5.148 1.00 87.88 83 ILE A N 1
ATOM 621 C CA . ILE A 1 83 ? 6.827 -5.183 -4.672 1.00 87.88 83 ILE A CA 1
ATOM 622 C C . ILE A 1 83 ? 6.601 -6.133 -5.853 1.00 87.88 83 ILE A C 1
ATOM 624 O O . ILE A 1 83 ? 7.180 -7.217 -5.876 1.00 87.88 83 ILE A O 1
ATOM 628 N N . ARG A 1 84 ? 5.806 -5.732 -6.855 1.00 86.19 84 ARG A N 1
ATOM 629 C CA . ARG A 1 84 ? 5.553 -6.570 -8.034 1.00 86.19 84 ARG A CA 1
ATOM 630 C C . ARG A 1 84 ? 6.802 -6.812 -8.886 1.00 86.19 84 ARG A C 1
ATOM 632 O O . ARG A 1 84 ? 6.880 -7.867 -9.504 1.00 86.19 84 ARG A O 1
ATOM 639 N N . GLN A 1 85 ? 7.753 -5.882 -8.908 1.00 82.00 85 GLN A N 1
ATOM 640 C CA . GLN A 1 85 ? 8.995 -6.029 -9.678 1.00 82.00 85 GLN A CA 1
ATOM 641 C C . GLN A 1 85 ? 10.074 -6.849 -8.955 1.00 82.00 85 GLN A C 1
ATOM 643 O O . GLN A 1 85 ? 11.095 -7.191 -9.550 1.00 82.00 85 GLN A O 1
ATOM 648 N N . GLN A 1 86 ? 9.875 -7.176 -7.675 1.00 81.31 86 GLN A N 1
ATOM 649 C CA . GLN A 1 86 ? 10.800 -8.039 -6.946 1.00 81.31 86 GLN A CA 1
ATOM 650 C C . GLN A 1 86 ? 10.710 -9.497 -7.425 1.00 81.31 86 GLN A C 1
ATOM 652 O O . GLN A 1 86 ? 9.674 -9.920 -7.946 1.00 81.31 86 GLN A O 1
ATOM 657 N N . PRO A 1 87 ? 11.757 -10.312 -7.194 1.00 76.56 87 PRO A N 1
ATOM 658 C CA . PRO A 1 87 ? 11.665 -11.757 -7.372 1.00 76.56 87 PRO A CA 1
ATOM 659 C C . PRO A 1 87 ? 10.478 -12.325 -6.581 1.00 76.56 87 PRO A C 1
ATOM 661 O O . PRO A 1 87 ? 10.294 -11.994 -5.410 1.00 76.56 87 PRO A O 1
ATOM 664 N N . ALA A 1 88 ? 9.673 -13.180 -7.216 1.00 80.06 88 ALA A N 1
ATOM 665 C CA . ALA A 1 88 ? 8.402 -13.665 -6.663 1.00 80.06 88 ALA A CA 1
ATOM 666 C C . ALA A 1 88 ? 7.368 -12.560 -6.339 1.00 80.06 88 ALA A C 1
ATOM 668 O O . ALA A 1 88 ? 6.498 -12.738 -5.481 1.00 80.06 88 ALA A O 1
ATOM 669 N N . GLY A 1 89 ? 7.422 -11.427 -7.047 1.00 83.50 89 GLY A N 1
ATOM 670 C CA . GLY A 1 89 ? 6.600 -10.247 -6.782 1.00 83.50 89 GLY A CA 1
ATOM 671 C C . GLY A 1 89 ? 5.095 -10.512 -6.799 1.00 83.50 89 GLY A C 1
ATOM 672 O O . GLY A 1 89 ? 4.372 -9.988 -5.955 1.00 83.50 89 GLY A O 1
ATOM 673 N N . ALA A 1 90 ? 4.601 -11.386 -7.682 1.00 83.75 90 ALA A N 1
ATOM 674 C CA . ALA A 1 90 ? 3.187 -11.778 -7.692 1.00 83.75 90 ALA A CA 1
ATOM 675 C C . ALA A 1 90 ? 2.741 -12.417 -6.360 1.00 83.75 90 ALA A C 1
ATOM 677 O O . ALA A 1 90 ? 1.696 -12.060 -5.816 1.00 83.75 90 ALA A O 1
ATOM 678 N N . ILE A 1 91 ? 3.561 -13.311 -5.801 1.00 86.38 91 ILE A N 1
ATOM 679 C CA . ILE A 1 91 ? 3.306 -13.983 -4.518 1.00 86.38 91 ILE A CA 1
ATOM 680 C C . ILE A 1 91 ? 3.378 -12.976 -3.361 1.00 86.38 91 ILE A C 1
ATOM 682 O O . ILE A 1 91 ? 2.553 -13.033 -2.451 1.00 86.38 91 ILE A O 1
ATOM 686 N N . LEU A 1 92 ? 4.306 -12.016 -3.408 1.00 88.06 92 LEU A N 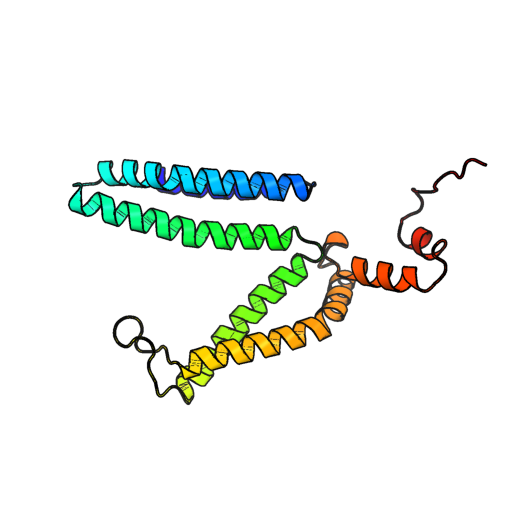1
ATOM 687 C CA . LEU A 1 92 ? 4.436 -10.959 -2.396 1.00 88.06 92 LEU A CA 1
ATOM 688 C C . LEU A 1 92 ? 3.266 -9.959 -2.412 1.00 88.06 92 LEU A C 1
ATOM 690 O O . LEU A 1 92 ? 2.837 -9.483 -1.357 1.00 88.06 92 LEU A O 1
ATOM 694 N N . VAL A 1 93 ? 2.714 -9.655 -3.589 1.00 90.88 93 VAL A N 1
ATOM 695 C CA . VAL A 1 93 ? 1.500 -8.832 -3.708 1.00 90.88 93 VAL A CA 1
ATOM 696 C C . VAL A 1 93 ? 0.300 -9.567 -3.109 1.00 90.88 93 VAL A C 1
ATOM 698 O O . VAL A 1 93 ? -0.412 -8.989 -2.288 1.00 90.88 93 VAL A O 1
ATOM 701 N N . ILE A 1 94 ? 0.101 -10.845 -3.452 1.00 90.56 94 ILE A N 1
ATOM 702 C CA . ILE A 1 94 ? -0.989 -11.659 -2.888 1.00 90.56 94 ILE A CA 1
ATOM 703 C C . ILE A 1 94 ? -0.851 -11.760 -1.366 1.00 90.56 94 ILE A C 1
ATOM 705 O O . ILE A 1 94 ? -1.828 -11.554 -0.652 1.00 90.56 94 ILE A O 1
ATOM 709 N N . TYR A 1 95 ? 0.362 -12.003 -0.869 1.00 91.12 95 TYR A N 1
ATOM 710 C CA . TYR A 1 95 ? 0.667 -12.000 0.560 1.00 91.12 95 TYR A CA 1
ATOM 711 C C . TYR A 1 95 ? 0.219 -10.705 1.242 1.00 91.12 95 TYR A C 1
ATOM 713 O O . TYR A 1 95 ? -0.493 -10.744 2.243 1.00 91.12 95 TYR A O 1
ATOM 721 N N . THR A 1 96 ? 0.597 -9.557 0.673 1.00 92.44 96 THR A N 1
ATOM 722 C CA . THR A 1 96 ? 0.268 -8.239 1.228 1.00 92.44 96 THR A CA 1
ATOM 723 C C . THR A 1 96 ? -1.247 -8.049 1.323 1.00 92.44 96 THR A C 1
ATOM 725 O O . THR A 1 96 ? -1.747 -7.618 2.360 1.00 92.44 96 THR A O 1
ATOM 728 N N . LEU A 1 97 ? -1.990 -8.417 0.273 1.00 92.94 97 LEU A N 1
ATOM 729 C CA . LEU A 1 97 ? -3.454 -8.343 0.264 1.00 92.94 97 LEU A CA 1
ATOM 730 C C . LEU A 1 97 ? -4.083 -9.288 1.291 1.00 92.94 97 LEU A C 1
ATOM 732 O O . LEU A 1 97 ? -4.967 -8.874 2.035 1.00 92.94 97 LEU A O 1
ATOM 736 N N . LEU A 1 98 ? -3.608 -10.532 1.371 1.00 93.56 98 LEU A N 1
ATOM 737 C CA . LEU A 1 98 ? -4.131 -11.529 2.306 1.00 93.56 98 LEU A CA 1
ATOM 738 C C . LEU A 1 98 ? -3.951 -11.114 3.763 1.00 93.56 98 LEU A C 1
ATOM 740 O O . LEU A 1 98 ? -4.882 -11.265 4.550 1.00 93.56 98 LEU A O 1
ATOM 744 N N . VAL A 1 99 ? -2.782 -10.583 4.123 1.00 94.50 99 VAL A N 1
ATOM 745 C CA . VAL A 1 99 ? -2.507 -10.123 5.489 1.00 94.50 99 VAL A CA 1
ATOM 746 C C . VAL A 1 99 ? -3.434 -8.965 5.864 1.00 94.50 99 VAL A C 1
ATOM 748 O O . VAL A 1 99 ? -4.033 -8.992 6.937 1.00 94.50 99 VAL A O 1
ATOM 751 N N . VAL A 1 100 ? -3.615 -7.989 4.967 1.00 94.25 100 VAL A N 1
ATOM 752 C CA . VAL A 1 100 ? -4.521 -6.850 5.195 1.00 94.25 100 VAL A CA 1
ATOM 753 C C . VAL A 1 100 ? -5.971 -7.317 5.316 1.00 94.25 100 VAL A C 1
ATOM 755 O O . VAL A 1 100 ? -6.648 -6.973 6.283 1.00 94.25 100 VAL A O 1
ATOM 758 N N . TRP A 1 101 ? -6.444 -8.147 4.383 1.00 94.94 101 TRP A N 1
ATOM 759 C CA . TRP A 1 101 ? -7.818 -8.650 4.397 1.00 94.94 101 TRP A CA 1
ATOM 760 C C . TRP A 1 101 ? -8.109 -9.500 5.628 1.00 94.94 101 TRP A C 1
ATOM 762 O O . TRP A 1 101 ? -9.150 -9.326 6.258 1.00 94.94 101 TRP A O 1
ATOM 772 N N . ALA A 1 102 ? -7.190 -10.389 6.005 1.00 93.75 102 ALA A N 1
ATOM 773 C CA . ALA A 1 102 ? -7.318 -11.152 7.236 1.00 93.75 102 ALA A CA 1
ATOM 774 C C . ALA A 1 102 ? -7.387 -10.216 8.448 1.00 93.75 102 ALA A C 1
ATOM 776 O O . ALA A 1 102 ? -8.306 -10.334 9.256 1.00 93.75 102 ALA A O 1
ATOM 777 N N . GLY A 1 103 ? -6.473 -9.249 8.546 1.00 94.00 103 GLY A N 1
ATOM 778 C CA . GLY A 1 103 ? -6.484 -8.246 9.605 1.00 94.00 103 GLY A CA 1
ATOM 779 C C . GLY A 1 103 ? -7.839 -7.545 9.737 1.00 94.00 103 GLY A C 1
ATOM 780 O O . GLY A 1 103 ? -8.398 -7.513 10.833 1.00 94.00 103 GLY A O 1
ATOM 781 N N . ASP A 1 104 ? -8.403 -7.059 8.631 1.00 92.88 104 ASP A N 1
ATOM 782 C CA . ASP A 1 104 ? -9.691 -6.354 8.612 1.00 92.88 104 ASP A CA 1
ATOM 783 C C . ASP A 1 104 ? -10.864 -7.253 9.029 1.00 92.88 104 ASP A C 1
ATOM 785 O O . ASP A 1 104 ? -11.720 -6.844 9.821 1.00 92.88 104 ASP A O 1
ATOM 789 N N . ILE A 1 105 ? -10.884 -8.498 8.546 1.00 93.38 105 ILE A N 1
ATOM 790 C CA . ILE A 1 105 ? -11.903 -9.493 8.895 1.00 93.38 105 ILE A CA 1
ATOM 791 C C . ILE A 1 105 ? -11.874 -9.770 10.404 1.00 93.38 105 ILE A C 1
ATOM 793 O O . ILE A 1 105 ? -12.904 -9.680 11.079 1.00 93.38 105 ILE A O 1
ATOM 797 N N . PHE A 1 106 ? -10.699 -10.069 10.961 1.00 92.69 106 PHE A N 1
ATOM 798 C CA . PHE A 1 106 ? -10.562 -10.392 12.381 1.00 92.69 106 PHE A CA 1
ATOM 799 C C . PHE A 1 106 ? -10.781 -9.170 13.284 1.00 92.69 106 PHE A C 1
ATOM 801 O O . PHE A 1 106 ? -11.445 -9.305 14.315 1.00 92.69 106 PHE A O 1
ATOM 808 N N . ALA A 1 107 ? -10.329 -7.973 12.886 1.00 91.81 107 ALA A N 1
ATOM 809 C CA . ALA A 1 107 ? -10.665 -6.733 13.591 1.00 91.81 107 ALA A CA 1
ATOM 810 C C . ALA A 1 107 ? -12.173 -6.504 13.643 1.00 91.81 107 ALA A C 1
ATOM 812 O O . ALA A 1 107 ? -12.692 -6.105 14.686 1.00 91.81 107 ALA A O 1
ATOM 813 N N . TYR A 1 108 ? -12.885 -6.759 12.544 1.00 89.56 108 TYR A N 1
ATOM 814 C CA . TYR A 1 108 ? -14.332 -6.598 12.503 1.00 89.56 108 TYR A CA 1
ATOM 815 C C . TYR A 1 108 ? -15.040 -7.588 13.435 1.00 89.56 108 TYR A C 1
ATOM 817 O O . TYR A 1 108 ? -15.857 -7.175 14.260 1.00 89.56 108 TYR A O 1
ATOM 825 N N . PHE A 1 109 ? -14.724 -8.883 13.343 1.00 91.50 109 PHE A N 1
ATOM 826 C CA . PHE A 1 109 ? -15.400 -9.909 14.141 1.00 91.50 109 PHE A CA 1
ATOM 827 C C . PHE A 1 109 ? -15.091 -9.786 15.636 1.00 91.50 109 PHE A C 1
ATOM 829 O O . PHE A 1 109 ? -16.015 -9.770 16.455 1.00 91.50 109 PHE A O 1
ATOM 836 N N . VAL A 1 110 ? -13.815 -9.636 15.999 1.00 89.88 110 VAL A N 1
ATOM 837 C CA . VAL A 1 110 ? -13.411 -9.491 17.404 1.00 89.88 110 VAL A CA 1
ATOM 838 C C . VAL A 1 110 ? -13.813 -8.124 17.943 1.00 89.88 110 VAL A C 1
ATOM 840 O O . VAL A 1 110 ? -14.338 -8.033 19.050 1.00 89.88 110 VAL A O 1
ATOM 843 N N . GLY A 1 111 ? -13.662 -7.062 17.153 1.00 87.44 111 GLY A N 1
ATOM 844 C CA . GLY A 1 111 ? -14.056 -5.717 17.560 1.00 87.44 111 GLY A CA 1
ATOM 845 C C . GLY A 1 111 ? -15.560 -5.580 17.795 1.00 87.44 111 GLY A C 1
ATOM 846 O O . GLY A 1 111 ? -15.959 -4.896 18.734 1.00 87.44 111 GLY A O 1
ATOM 847 N N . LYS A 1 112 ? -16.398 -6.269 17.009 1.00 85.56 112 LYS A N 1
ATOM 848 C CA . LYS A 1 112 ? -17.858 -6.285 17.197 1.00 85.56 112 LYS A CA 1
ATOM 849 C C . LYS A 1 112 ? -18.302 -7.177 18.360 1.00 85.56 112 LYS A C 1
ATOM 851 O O . LYS A 1 112 ? -19.259 -6.823 19.041 1.00 85.56 112 LYS A O 1
ATOM 856 N N . GLY A 1 113 ? -17.659 -8.329 18.562 1.00 85.25 113 GLY A N 1
ATOM 857 C CA . GLY A 1 113 ? -18.062 -9.300 19.588 1.00 85.25 113 GLY A CA 1
ATOM 858 C C . GLY A 1 113 ? -17.498 -9.020 20.984 1.00 85.25 113 GLY A C 1
ATOM 859 O O . GLY A 1 113 ? -18.207 -9.157 21.976 1.00 85.25 113 GLY A O 1
ATOM 860 N N . LEU A 1 114 ? -16.227 -8.625 21.061 1.00 83.50 114 LEU A N 1
ATOM 861 C CA . LEU A 1 114 ? -15.450 -8.509 22.302 1.00 83.50 114 LEU A CA 1
ATOM 862 C C . LEU A 1 114 ? -14.944 -7.083 22.568 1.00 83.50 114 LEU A C 1
ATOM 864 O O . LEU A 1 114 ? -14.329 -6.838 23.604 1.00 83.50 114 LEU A O 1
ATOM 868 N N . GLY A 1 115 ? -15.188 -6.141 21.654 1.00 77.56 115 GLY A N 1
ATOM 869 C CA . GLY A 1 115 ? -14.697 -4.772 21.760 1.00 77.56 115 GLY A CA 1
ATOM 870 C C . GLY A 1 115 ? -15.374 -3.990 22.882 1.00 77.56 115 GLY A C 1
ATOM 871 O O . GLY A 1 115 ? -16.497 -3.508 22.727 1.00 77.56 115 GLY A O 1
ATOM 872 N N . ARG A 1 116 ? -14.675 -3.841 24.008 1.00 79.38 116 ARG A N 1
ATOM 873 C CA . ARG A 1 116 ? -15.138 -3.078 25.173 1.00 79.38 116 ARG A CA 1
ATOM 874 C C . ARG A 1 116 ? -14.533 -1.679 25.198 1.00 79.38 116 ARG A C 1
ATOM 876 O O . ARG A 1 116 ? -15.242 -0.724 25.514 1.00 79.38 116 ARG A O 1
ATOM 883 N N . HIS A 1 117 ? -13.267 -1.536 24.805 1.00 83.62 117 HIS A N 1
ATOM 884 C CA . HIS A 1 117 ? -12.549 -0.264 24.857 1.00 83.62 117 HIS A CA 1
ATOM 885 C C . HIS A 1 117 ? -12.499 0.401 23.483 1.00 83.62 117 HIS A C 1
ATOM 887 O O . HIS A 1 117 ? -11.784 -0.028 22.576 1.00 83.62 117 HIS A O 1
ATOM 893 N N . ARG A 1 118 ? -13.252 1.494 23.323 1.00 83.44 118 ARG A N 1
ATOM 894 C CA . ARG A 1 118 ? -13.255 2.283 22.084 1.00 83.44 118 ARG A CA 1
ATOM 895 C C . ARG A 1 118 ? -11.941 3.044 21.931 1.00 83.44 118 ARG A C 1
ATOM 897 O O . ARG A 1 118 ? -11.465 3.660 22.878 1.00 83.44 118 ARG A O 1
ATOM 904 N N . MET A 1 119 ? -11.382 3.017 20.725 1.00 77.25 119 MET A N 1
ATOM 905 C CA . MET A 1 119 ? -10.097 3.649 20.419 1.00 77.25 119 MET A CA 1
ATOM 906 C C . MET A 1 119 ? -10.242 5.141 20.094 1.00 77.25 119 MET A C 1
ATOM 908 O O . MET A 1 119 ? -9.432 5.942 20.546 1.00 77.25 119 MET A O 1
ATOM 912 N N . SER A 1 120 ? -11.269 5.535 19.333 1.00 79.00 120 SER A N 1
ATOM 913 C CA . SER A 1 120 ? -11.572 6.950 19.080 1.00 79.00 120 SER A CA 1
ATOM 914 C C . SER A 1 120 ? -13.086 7.210 19.112 1.00 79.00 120 SER A C 1
ATOM 916 O O . SER A 1 120 ? -13.785 6.971 18.126 1.00 79.00 120 SER A O 1
ATOM 918 N N . PRO A 1 121 ? -13.633 7.694 20.243 1.00 72.00 121 PRO A N 1
ATOM 919 C CA . PRO A 1 121 ? -15.071 7.940 20.377 1.00 72.00 121 PRO A CA 1
ATOM 920 C C . PRO A 1 121 ? -15.588 8.996 19.395 1.00 72.00 121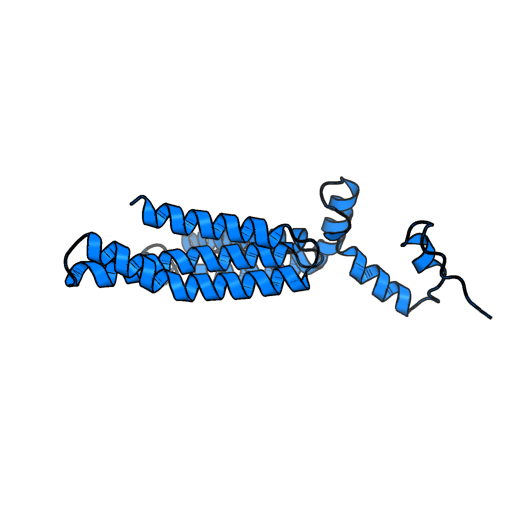 PRO A C 1
ATOM 922 O O . PRO A 1 121 ? -16.692 8.855 18.879 1.00 72.00 121 PRO A O 1
ATOM 925 N N . GLU A 1 122 ? -14.775 10.020 19.126 1.00 75.12 122 GLU A N 1
ATOM 926 C CA . GLU A 1 122 ? -15.155 11.188 18.324 1.00 75.12 122 GLU A CA 1
ATOM 927 C C . GLU A 1 122 ? -14.972 10.971 16.816 1.00 75.12 122 GLU A C 1
ATOM 929 O O . GLU A 1 122 ? -15.811 11.386 16.024 1.00 75.12 122 GLU A O 1
ATOM 934 N N . ILE A 1 123 ? -13.895 10.292 16.405 1.00 75.88 123 ILE A N 1
ATOM 935 C CA . ILE A 1 123 ? -13.541 10.129 14.983 1.00 75.88 123 ILE A CA 1
ATOM 936 C C . ILE A 1 123 ? -14.142 8.841 14.401 1.00 75.88 123 ILE A C 1
ATOM 938 O O . ILE A 1 123 ? -14.521 8.801 13.232 1.00 75.88 123 ILE A O 1
ATOM 942 N N . SER A 1 124 ? -14.214 7.757 15.185 1.00 73.06 124 SER A N 1
ATOM 943 C CA . SER A 1 124 ? -14.704 6.460 14.710 1.00 73.06 124 SER A CA 1
ATOM 944 C C . SER A 1 124 ? -15.280 5.611 15.856 1.00 73.06 124 SER A C 1
ATOM 946 O O . SER A 1 124 ? -14.603 4.706 16.360 1.00 73.06 124 SER A O 1
ATOM 948 N N . PRO A 1 125 ? -16.569 5.786 16.207 1.00 69.25 125 PRO A N 1
ATOM 949 C CA . PRO A 1 125 ? -17.175 5.207 17.413 1.00 69.25 125 PRO A CA 1
ATOM 950 C C . PRO A 1 125 ? -17.216 3.670 17.442 1.00 69.25 125 PRO A C 1
ATOM 952 O O . PRO A 1 125 ? -17.470 3.080 18.491 1.00 69.25 125 PRO A O 1
ATOM 955 N N . LYS A 1 126 ? -16.971 3.015 16.301 1.00 75.50 126 LYS A N 1
ATOM 956 C CA . LYS A 1 126 ? -16.980 1.552 16.146 1.00 75.50 126 LYS A CA 1
ATOM 957 C C . LYS A 1 126 ? -15.593 0.900 16.239 1.00 75.50 126 LYS A C 1
ATOM 959 O O . LYS A 1 126 ? -15.518 -0.323 16.194 1.00 75.50 126 LYS A O 1
ATOM 964 N N . LYS A 1 127 ? -14.501 1.672 16.338 1.00 79.69 127 LYS A N 1
ATOM 965 C CA . LYS A 1 127 ? -13.141 1.115 16.458 1.00 79.69 127 LYS A CA 1
ATOM 966 C C . LYS A 1 127 ? -12.818 0.799 17.912 1.00 79.69 127 LYS A C 1
ATOM 968 O O . LYS A 1 127 ? -13.017 1.645 18.783 1.00 79.69 127 LYS A O 1
ATOM 973 N N . THR A 1 128 ? -12.279 -0.390 18.158 1.00 90.31 128 THR A N 1
ATOM 974 C CA . THR A 1 128 ? -11.938 -0.881 19.498 1.00 90.31 128 THR A CA 1
ATOM 975 C C . THR A 1 128 ? -10.485 -1.336 19.567 1.00 90.31 128 THR A C 1
ATOM 977 O O . THR A 1 128 ? -9.920 -1.784 18.565 1.00 90.31 128 THR A O 1
ATOM 980 N N . TRP A 1 129 ? -9.870 -1.202 20.743 1.00 89.38 129 TRP A N 1
ATOM 981 C CA . TRP A 1 129 ? -8.490 -1.638 20.978 1.00 89.38 129 TRP A CA 1
ATOM 982 C C . TRP A 1 129 ? -8.350 -3.154 20.846 1.00 89.38 129 TRP A C 1
ATOM 984 O O . TRP A 1 129 ? -7.375 -3.638 20.278 1.00 89.38 129 TRP A O 1
ATOM 994 N N . GLU A 1 130 ? -9.354 -3.909 21.289 1.00 91.81 130 GLU A N 1
ATOM 995 C CA . GLU A 1 130 ? -9.379 -5.365 21.165 1.00 91.81 130 GLU A CA 1
ATOM 996 C C . GLU A 1 130 ? -9.426 -5.802 19.696 1.00 91.81 130 GLU A C 1
ATOM 998 O O . GLU A 1 130 ? -8.734 -6.742 19.311 1.00 91.81 130 GLU A O 1
ATOM 1003 N N . GLY A 1 131 ? -10.181 -5.081 18.857 1.00 91.00 131 GLY A N 1
ATOM 1004 C CA . GLY A 1 131 ? -10.198 -5.310 17.413 1.00 91.00 131 GLY A CA 1
ATOM 1005 C C . GLY A 1 131 ? -8.839 -5.037 16.761 1.00 91.00 131 GLY A C 1
ATOM 1006 O O . GLY A 1 131 ? -8.400 -5.816 15.920 1.00 91.00 131 GLY A O 1
ATOM 1007 N N . ALA A 1 132 ? -8.138 -3.978 17.179 1.00 90.88 132 ALA A N 1
ATOM 1008 C CA . ALA A 1 132 ? -6.802 -3.659 16.667 1.00 90.88 132 ALA A CA 1
ATOM 1009 C C . ALA A 1 132 ? -5.743 -4.700 17.077 1.00 90.88 132 ALA A C 1
ATOM 1011 O O . ALA A 1 132 ? -4.887 -5.067 16.279 1.00 90.88 132 ALA A O 1
ATOM 1012 N N . ILE A 1 133 ? -5.806 -5.218 18.305 1.00 92.81 133 ILE A N 1
ATOM 1013 C CA . ILE A 1 133 ? -4.911 -6.303 18.736 1.00 92.81 133 ILE A CA 1
ATOM 1014 C C . ILE A 1 133 ? -5.227 -7.582 17.951 1.00 92.81 133 ILE A C 1
ATOM 1016 O O . ILE A 1 133 ? -4.315 -8.267 17.486 1.00 92.81 133 ILE A O 1
ATOM 1020 N N . ALA A 1 134 ? -6.511 -7.882 17.747 1.00 93.00 134 ALA A N 1
ATOM 1021 C CA . ALA A 1 134 ? -6.938 -9.041 16.976 1.00 93.00 134 ALA A CA 1
ATOM 1022 C C . ALA A 1 134 ? -6.478 -8.991 15.515 1.00 93.00 134 ALA A C 1
ATOM 1024 O O . ALA A 1 134 ? -6.046 -10.021 14.999 1.00 93.00 134 ALA A O 1
ATOM 1025 N N . SER A 1 135 ? -6.514 -7.825 14.855 1.00 94.00 135 SER A N 1
ATOM 1026 C CA . SER A 1 135 ? -5.996 -7.712 13.486 1.00 94.00 135 SER A CA 1
ATOM 1027 C C . SER A 1 135 ? -4.502 -7.979 13.416 1.00 94.00 135 SER A C 1
ATOM 1029 O O . SER A 1 135 ? -4.072 -8.685 12.506 1.00 94.00 135 SER A O 1
ATOM 1031 N N . VAL A 1 136 ? -3.710 -7.477 14.370 1.00 94.62 136 VAL A N 1
ATOM 1032 C CA . VAL A 1 136 ? -2.262 -7.735 14.422 1.00 94.62 136 VAL A CA 1
ATOM 1033 C C . VAL A 1 136 ? -1.989 -9.224 14.617 1.00 94.62 136 VAL A C 1
ATOM 1035 O O . VAL A 1 136 ? -1.227 -9.809 13.851 1.00 94.62 136 VAL A O 1
ATOM 1038 N N . VAL A 1 137 ? -2.645 -9.863 15.589 1.00 95.19 137 VAL A N 1
ATOM 1039 C CA . VAL A 1 137 ? -2.468 -11.299 15.856 1.00 95.19 137 VAL A CA 1
ATOM 1040 C C . VAL A 1 137 ? -2.869 -12.138 14.639 1.00 95.19 137 VAL A C 1
ATOM 1042 O O . VAL A 1 137 ? -2.111 -13.011 14.220 1.00 95.19 137 VAL A O 1
ATOM 1045 N N . ALA A 1 138 ? -4.016 -11.847 14.022 1.00 94.00 138 ALA A N 1
ATOM 1046 C CA . ALA A 1 138 ? -4.472 -12.553 12.828 1.00 94.00 138 ALA A CA 1
ATOM 1047 C C . ALA A 1 138 ? -3.527 -12.359 11.634 1.00 94.00 138 ALA A C 1
ATOM 1049 O O . ALA A 1 138 ? -3.204 -13.326 10.947 1.00 94.00 138 ALA A O 1
ATOM 1050 N N . SER A 1 139 ? -3.040 -11.133 11.424 1.00 94.44 139 SER A N 1
ATOM 1051 C CA . SER A 1 139 ? -2.068 -10.798 10.377 1.00 94.44 139 SER A CA 1
ATOM 1052 C C . SER A 1 139 ? -0.778 -11.604 10.531 1.00 94.44 139 SER A C 1
ATOM 1054 O O . SER A 1 139 ? -0.268 -12.151 9.554 1.00 94.44 139 SER A O 1
ATOM 1056 N N . VAL A 1 140 ? -0.277 -11.728 11.765 1.00 94.62 140 VAL A N 1
ATOM 1057 C CA . VAL A 1 140 ? 0.916 -12.525 12.080 1.00 94.62 140 VAL A CA 1
ATOM 1058 C C . VAL A 1 140 ? 0.675 -14.009 11.801 1.00 94.62 140 VAL A C 1
ATOM 1060 O O . VAL A 1 140 ? 1.498 -14.638 11.140 1.00 94.62 140 VAL A O 1
ATOM 1063 N N . ILE A 1 141 ? -0.457 -14.565 12.244 1.00 94.88 141 ILE A N 1
ATOM 1064 C CA . ILE A 1 141 ? -0.796 -15.980 12.021 1.00 94.88 141 ILE A CA 1
ATOM 1065 C C . ILE A 1 141 ? -0.911 -16.283 10.524 1.00 94.88 141 ILE A C 1
ATOM 1067 O O . ILE A 1 141 ? -0.283 -17.222 10.035 1.00 94.88 141 ILE A O 1
ATOM 1071 N N . VAL A 1 142 ? -1.672 -15.476 9.780 1.00 94.12 142 VAL A N 1
ATOM 1072 C CA . VAL A 1 142 ? -1.822 -15.643 8.327 1.00 94.12 142 VAL A CA 1
ATOM 1073 C C . VAL A 1 142 ? -0.479 -15.492 7.627 1.00 94.12 142 VAL A C 1
ATOM 1075 O O . VAL A 1 142 ? -0.184 -16.260 6.713 1.00 94.12 142 VAL A O 1
ATOM 1078 N N . GLY A 1 143 ? 0.371 -14.571 8.083 1.00 92.06 143 GLY A N 1
ATOM 1079 C CA . GLY A 1 143 ? 1.695 -14.412 7.507 1.00 92.06 143 GLY A CA 1
ATOM 1080 C C . GLY A 1 143 ? 2.618 -15.609 7.748 1.00 92.06 143 GLY A C 1
ATOM 1081 O O . GLY A 1 143 ? 3.316 -16.038 6.827 1.00 92.06 143 GLY A O 1
ATOM 1082 N N . MET A 1 144 ? 2.571 -16.213 8.939 1.00 91.69 144 MET A N 1
ATOM 1083 C CA . MET A 1 144 ? 3.300 -17.452 9.239 1.00 91.69 144 MET A CA 1
ATOM 1084 C C . MET A 1 144 ? 2.818 -18.620 8.372 1.00 91.69 144 MET A C 1
ATOM 1086 O O . MET A 1 144 ? 3.638 -19.338 7.799 1.00 91.69 144 MET A O 1
ATOM 1090 N N . LEU A 1 145 ? 1.499 -18.786 8.231 1.00 91.62 145 LEU A N 1
ATOM 1091 C CA . LEU A 1 145 ? 0.910 -19.820 7.376 1.00 91.62 145 LEU A CA 1
ATOM 1092 C C . LEU A 1 145 ? 1.287 -19.616 5.907 1.00 91.62 145 LEU A C 1
ATOM 1094 O O . LEU A 1 145 ? 1.631 -20.572 5.213 1.00 91.62 145 LEU A O 1
ATOM 1098 N N . TRP A 1 146 ? 1.281 -18.367 5.438 1.00 89.75 146 TRP A N 1
ATOM 1099 C CA . TRP A 1 146 ? 1.725 -18.051 4.089 1.00 89.75 146 TRP A CA 1
ATOM 1100 C C . TRP A 1 146 ? 3.177 -18.462 3.877 1.00 89.75 146 TRP A C 1
ATOM 1102 O O . TRP A 1 146 ? 3.466 -19.138 2.901 1.00 89.75 146 TRP A O 1
ATOM 1112 N N . PHE A 1 147 ? 4.089 -18.141 4.797 1.00 85.56 147 PHE A N 1
ATOM 1113 C CA . PHE A 1 147 ? 5.496 -18.528 4.661 1.00 85.56 147 PHE A CA 1
ATOM 1114 C C . PHE A 1 147 ? 5.687 -20.050 4.533 1.00 85.56 147 PHE A C 1
ATOM 1116 O O . PHE A 1 147 ? 6.541 -20.502 3.772 1.00 85.56 147 PHE A O 1
ATOM 1123 N N . GLN A 1 148 ? 4.862 -20.842 5.223 1.00 85.06 148 GLN A N 1
ATOM 1124 C CA . GLN A 1 148 ? 4.897 -22.304 5.140 1.00 85.06 148 GLN A CA 1
ATOM 1125 C C . GLN A 1 148 ? 4.342 -22.846 3.812 1.00 85.06 148 GLN A C 1
ATOM 1127 O O . GLN A 1 148 ? 4.871 -23.822 3.280 1.00 85.06 148 GLN A O 1
ATOM 1132 N N . HIS A 1 149 ? 3.298 -22.223 3.255 1.00 86.00 149 HIS A N 1
ATOM 1133 C CA . HIS A 1 149 ? 2.586 -22.736 2.076 1.00 86.00 149 HIS A CA 1
ATOM 1134 C C . HIS A 1 149 ? 2.909 -22.014 0.758 1.00 86.00 149 HIS A C 1
ATOM 1136 O O . HIS A 1 149 ? 2.573 -22.525 -0.311 1.00 86.00 149 HIS A O 1
ATOM 1142 N N . ALA A 1 150 ? 3.590 -20.868 0.796 1.00 82.06 150 ALA A N 1
ATOM 1143 C CA . ALA A 1 150 ? 3.839 -20.020 -0.369 1.00 82.06 150 ALA A CA 1
ATOM 1144 C C . ALA A 1 150 ? 4.600 -20.752 -1.478 1.00 82.06 150 ALA A C 1
ATOM 1146 O O . ALA A 1 150 ? 4.252 -20.610 -2.648 1.00 82.06 150 ALA A O 1
ATOM 1147 N N . ALA A 1 151 ? 5.585 -21.584 -1.122 1.00 74.62 151 ALA A N 1
ATOM 1148 C CA . ALA A 1 151 ? 6.338 -22.364 -2.099 1.00 74.62 151 ALA A CA 1
ATOM 1149 C C . ALA A 1 151 ? 5.416 -23.315 -2.878 1.00 74.62 151 ALA A C 1
ATOM 1151 O O . ALA A 1 151 ? 5.413 -23.279 -4.106 1.00 74.62 151 ALA A O 1
ATOM 1152 N N . ALA A 1 152 ? 4.572 -24.084 -2.182 1.00 78.56 152 ALA A N 1
ATOM 1153 C CA . ALA A 1 152 ? 3.626 -25.013 -2.802 1.00 78.56 152 ALA A CA 1
ATOM 1154 C C . ALA A 1 152 ? 2.582 -24.293 -3.671 1.00 78.56 152 ALA A C 1
ATOM 1156 O O . ALA A 1 152 ? 2.308 -24.719 -4.794 1.00 78.56 152 ALA A O 1
ATOM 1157 N N . ILE A 1 153 ? 2.050 -23.168 -3.178 1.00 79.38 153 ILE A N 1
ATOM 1158 C CA . ILE A 1 153 ? 1.113 -22.318 -3.924 1.00 79.38 153 ILE A CA 1
ATOM 1159 C C . ILE A 1 153 ? 1.784 -21.796 -5.200 1.00 79.38 153 ILE A C 1
ATOM 1161 O O . ILE A 1 153 ? 1.189 -21.848 -6.274 1.00 79.38 153 ILE A O 1
ATOM 1165 N N . SER A 1 154 ? 3.043 -21.357 -5.113 1.00 75.88 154 SER A N 1
ATOM 1166 C CA . SER A 1 154 ? 3.787 -20.887 -6.281 1.00 75.88 154 SER A CA 1
ATOM 1167 C C . SER A 1 154 ? 4.029 -22.001 -7.305 1.00 75.88 154 SER A C 1
ATOM 1169 O O . SER A 1 154 ? 3.883 -21.741 -8.497 1.00 75.88 154 SER A O 1
ATOM 1171 N N . THR A 1 155 ? 4.323 -23.245 -6.885 1.00 70.25 155 THR A N 1
ATOM 1172 C CA . THR A 1 155 ? 4.480 -24.379 -7.821 1.00 70.25 155 THR A CA 1
ATOM 1173 C C . THR A 1 155 ? 3.202 -24.593 -8.601 1.00 70.25 155 THR A C 1
ATOM 1175 O O . THR A 1 155 ? 3.224 -24.729 -9.821 1.00 70.25 155 THR A O 1
ATOM 1178 N N . TRP A 1 156 ? 2.087 -24.621 -7.878 1.00 73.94 156 TRP A N 1
ATOM 1179 C CA . TRP A 1 156 ? 0.793 -24.924 -8.452 1.00 73.94 156 TRP A CA 1
ATOM 1180 C C . TRP A 1 156 ? 0.349 -23.827 -9.425 1.00 73.94 156 TRP A C 1
ATOM 1182 O O . TRP A 1 156 ? -0.074 -24.116 -10.541 1.00 73.94 156 TRP A O 1
ATOM 1192 N N . LEU A 1 157 ? 0.547 -22.556 -9.066 1.00 78.12 157 LEU A N 1
ATOM 1193 C CA . LEU A 1 157 ? 0.221 -21.426 -9.940 1.00 78.12 157 LEU A CA 1
ATOM 1194 C C . LEU A 1 157 ? 1.081 -21.378 -11.213 1.00 78.12 157 LEU A C 1
ATOM 1196 O O . LEU A 1 157 ? 0.575 -20.996 -12.269 1.00 78.12 157 LEU A O 1
ATOM 1200 N N . LEU A 1 158 ? 2.346 -21.803 -11.141 1.00 76.56 158 LEU A N 1
ATOM 1201 C CA . LEU A 1 158 ? 3.194 -21.964 -12.328 1.00 76.56 158 LEU A CA 1
ATOM 1202 C C . LEU A 1 158 ? 2.730 -23.129 -13.209 1.00 76.56 158 LEU A C 1
ATOM 1204 O O . LEU A 1 158 ? 2.736 -23.002 -14.429 1.00 76.56 158 LEU A O 1
ATOM 1208 N N . GLN A 1 159 ? 2.316 -24.248 -12.610 1.00 70.69 159 GLN A N 1
ATOM 1209 C CA . GLN A 1 159 ? 1.824 -25.422 -13.343 1.00 70.69 159 GLN A CA 1
ATOM 1210 C C . GLN A 1 159 ? 0.541 -25.124 -14.123 1.00 70.69 159 GLN A C 1
ATOM 1212 O O . GLN A 1 159 ? 0.377 -25.608 -15.239 1.00 70.69 159 GLN A O 1
ATOM 1217 N N . VAL A 1 160 ? -0.345 -24.301 -13.559 1.00 79.25 160 VAL A N 1
ATOM 1218 C CA . VAL A 1 160 ? -1.585 -23.855 -14.217 1.00 79.25 160 VAL A CA 1
ATOM 1219 C C . VAL A 1 160 ? -1.320 -22.722 -15.231 1.00 79.25 160 VAL A C 1
ATOM 1221 O O . VAL A 1 160 ? -2.213 -22.339 -15.980 1.00 79.25 160 VAL A O 1
ATOM 1224 N N . GLY A 1 161 ? -0.091 -22.191 -15.301 1.00 72.88 161 GLY A N 1
ATOM 1225 C CA . GLY A 1 161 ? 0.291 -21.133 -16.243 1.00 72.88 161 GLY A CA 1
ATOM 1226 C C . GLY A 1 161 ? -0.243 -19.742 -15.884 1.00 72.88 161 GLY A C 1
ATOM 1227 O O . GLY A 1 161 ? -0.244 -18.849 -16.727 1.00 72.88 161 GLY A O 1
ATOM 1228 N N . LEU A 1 162 ? -0.698 -19.540 -14.643 1.00 73.44 162 LEU A N 1
ATOM 1229 C CA . LEU A 1 162 ? -1.232 -18.255 -14.169 1.00 73.44 162 LEU A CA 1
ATOM 1230 C C . LEU A 1 162 ? -0.136 -17.250 -13.802 1.00 73.44 162 LEU A C 1
ATOM 1232 O O . LEU A 1 162 ? -0.406 -16.056 -13.676 1.00 73.44 162 LEU A O 1
ATOM 1236 N N . ILE A 1 163 ? 1.087 -17.734 -13.589 1.00 73.50 163 ILE A N 1
ATOM 1237 C CA . ILE A 1 163 ? 2.239 -16.934 -13.186 1.00 73.50 163 ILE A CA 1
ATOM 1238 C C . ILE A 1 163 ? 3.411 -17.241 -14.124 1.00 73.50 163 ILE A C 1
ATOM 1240 O O . ILE A 1 163 ? 3.630 -18.384 -14.521 1.00 73.50 163 ILE A O 1
ATOM 1244 N N . GLU A 1 164 ? 4.172 -16.210 -14.490 1.00 68.50 164 GLU A N 1
ATOM 1245 C CA . GLU A 1 164 ? 5.387 -16.365 -15.289 1.00 68.50 164 GLU A CA 1
ATOM 1246 C C . GLU A 1 164 ? 6.547 -16.908 -14.440 1.00 68.50 164 GLU A C 1
ATOM 1248 O O . GLU A 1 164 ? 6.638 -16.652 -13.242 1.00 68.50 164 GLU A O 1
ATOM 1253 N N . ARG A 1 165 ? 7.513 -17.596 -15.062 1.00 62.38 165 ARG A N 1
ATOM 1254 C CA . ARG A 1 165 ? 8.658 -18.193 -14.344 1.00 62.38 165 ARG A CA 1
ATOM 1255 C C . ARG A 1 165 ? 9.480 -17.167 -13.542 1.00 62.38 165 ARG A C 1
ATOM 1257 O O . ARG A 1 165 ? 10.055 -17.543 -12.525 1.00 62.38 165 ARG A O 1
ATOM 1264 N N . ARG A 1 166 ? 9.484 -15.886 -13.954 1.00 63.22 166 ARG A N 1
ATOM 1265 C CA . ARG A 1 166 ? 10.094 -14.755 -13.214 1.00 63.22 166 ARG A CA 1
ATOM 1266 C C . ARG A 1 166 ? 9.477 -14.517 -11.831 1.00 63.22 166 ARG A C 1
ATOM 1268 O O . ARG A 1 166 ? 10.162 -14.093 -10.907 1.00 63.22 166 ARG A O 1
ATOM 1275 N N . ASP A 1 167 ? 8.193 -14.825 -11.699 1.00 61.53 167 ASP A N 1
ATOM 1276 C CA . ASP A 1 167 ? 7.371 -14.585 -10.516 1.00 61.53 167 ASP A CA 1
ATOM 1277 C C . ASP A 1 167 ? 7.271 -15.856 -9.637 1.00 61.53 167 ASP A C 1
ATOM 1279 O O . ASP A 1 167 ? 6.616 -15.856 -8.593 1.00 61.53 167 ASP A O 1
ATOM 1283 N N . GLY A 1 168 ? 7.927 -16.952 -10.040 1.00 60.12 168 GLY A N 1
ATOM 1284 C CA . GLY A 1 168 ? 7.988 -18.213 -9.307 1.00 60.12 168 GLY A CA 1
ATOM 1285 C C . GLY A 1 168 ? 9.063 -18.229 -8.217 1.00 60.12 168 GLY A C 1
ATOM 1286 O O . GLY A 1 168 ? 10.208 -17.858 -8.463 1.00 60.12 168 GLY A O 1
ATOM 1287 N N . MET A 1 169 ? 8.748 -18.753 -7.026 1.00 57.50 169 MET A N 1
ATOM 1288 C CA . MET A 1 169 ? 9.713 -18.852 -5.913 1.00 57.50 169 MET A CA 1
ATOM 1289 C C 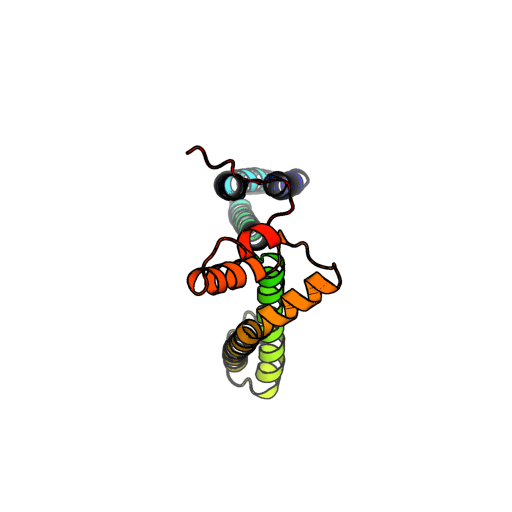. MET A 1 169 ? 10.868 -19.848 -6.177 1.00 57.50 169 MET A C 1
ATOM 1291 O O . MET A 1 169 ? 11.843 -19.867 -5.433 1.00 57.50 169 MET A O 1
ATOM 1295 N N . PHE A 1 170 ? 10.820 -20.662 -7.241 1.00 53.78 170 PHE A N 1
ATOM 1296 C CA . PHE A 1 170 ? 11.787 -21.750 -7.495 1.00 53.78 170 PHE A CA 1
ATOM 1297 C C . PHE A 1 170 ? 13.217 -21.311 -7.812 1.00 53.78 170 PHE A C 1
ATOM 1299 O O . PHE A 1 170 ? 14.119 -22.147 -7.761 1.00 53.78 170 PHE A O 1
ATOM 1306 N N . GLY A 1 171 ? 13.460 -20.020 -8.053 1.00 48.56 171 GLY A N 1
ATOM 1307 C CA . GLY A 1 171 ? 14.823 -19.495 -8.151 1.00 48.56 171 GLY A CA 1
ATOM 1308 C C . GLY A 1 171 ? 15.647 -19.717 -6.873 1.00 48.56 171 GLY A C 1
ATOM 1309 O O . GLY A 1 171 ? 16.846 -19.965 -6.959 1.00 48.56 171 GLY A O 1
ATOM 1310 N N . CYS A 1 172 ? 15.027 -19.705 -5.683 1.00 44.41 172 CYS A N 1
ATOM 1311 C CA . CYS A 1 172 ? 15.761 -19.826 -4.415 1.00 44.41 172 CYS A CA 1
ATOM 1312 C C . CYS A 1 172 ? 15.987 -21.280 -3.958 1.00 44.41 172 CYS A C 1
ATOM 1314 O O . CYS A 1 172 ? 17.014 -21.581 -3.344 1.00 44.41 172 CYS A O 1
ATOM 1316 N N . HIS A 1 173 ? 15.086 -22.207 -4.302 1.00 44.78 173 HIS A N 1
ATOM 1317 C CA . HIS A 1 173 ? 15.273 -23.634 -4.010 1.00 44.78 173 HIS A CA 1
ATOM 1318 C C . HIS A 1 173 ? 16.345 -24.275 -4.901 1.00 44.78 173 HIS A C 1
ATOM 1320 O O . HIS A 1 173 ? 17.106 -25.114 -4.417 1.00 44.78 173 HIS A O 1
ATOM 1326 N N . ALA A 1 174 ? 16.465 -23.840 -6.160 1.00 46.25 174 ALA A N 1
ATOM 1327 C CA . ALA A 1 174 ? 17.499 -24.331 -7.068 1.00 46.25 174 ALA A CA 1
ATOM 1328 C C . ALA A 1 174 ? 18.918 -23.983 -6.576 1.00 46.25 174 ALA A C 1
ATOM 1330 O O . ALA A 1 174 ? 19.794 -24.842 -6.591 1.00 46.25 174 ALA A O 1
ATOM 1331 N N . VAL A 1 175 ? 19.136 -22.774 -6.039 1.00 43.69 175 VAL A N 1
ATOM 1332 C CA . VAL A 1 175 ? 20.447 -22.344 -5.505 1.00 43.69 175 VAL A CA 1
ATOM 1333 C C . VAL A 1 175 ? 20.825 -23.102 -4.227 1.00 43.69 175 VAL A C 1
ATOM 1335 O O . VAL A 1 175 ? 21.977 -23.501 -4.055 1.00 43.69 175 VAL A O 1
ATOM 1338 N N . ARG A 1 176 ? 19.857 -23.364 -3.337 1.00 40.47 176 ARG A N 1
ATOM 1339 C CA . ARG A 1 176 ? 20.110 -24.119 -2.098 1.00 40.47 176 ARG A CA 1
ATOM 1340 C C . ARG A 1 176 ? 20.352 -25.609 -2.353 1.00 40.47 176 ARG A C 1
ATOM 1342 O O . ARG A 1 176 ? 21.126 -26.217 -1.623 1.00 40.47 176 ARG A O 1
ATOM 1349 N N . SER A 1 177 ? 19.730 -26.176 -3.388 1.00 42.59 177 SER A N 1
ATOM 1350 C CA . SER A 1 177 ? 19.981 -27.558 -3.815 1.00 42.59 177 SER A CA 1
ATOM 1351 C C . SER A 1 177 ? 21.280 -27.703 -4.614 1.00 42.59 177 SER A C 1
ATOM 1353 O O . SER A 1 177 ? 21.914 -28.752 -4.541 1.00 42.59 177 SER A O 1
ATOM 1355 N N . ALA A 1 178 ? 21.693 -26.666 -5.349 1.00 43.12 178 ALA A N 1
ATOM 1356 C CA . ALA A 1 178 ? 22.950 -26.646 -6.089 1.00 43.12 178 ALA A CA 1
ATOM 1357 C C . ALA A 1 178 ? 24.161 -26.652 -5.135 1.00 43.12 178 ALA A C 1
ATOM 1359 O O . ALA A 1 178 ? 25.050 -27.481 -5.267 1.00 43.12 178 ALA A O 1
ATOM 1360 N N . ASN A 1 179 ? 24.162 -25.844 -4.072 1.00 45.66 179 ASN A N 1
ATOM 1361 C CA . ASN A 1 179 ? 25.297 -25.799 -3.133 1.00 45.66 179 ASN A CA 1
ATOM 1362 C C . ASN A 1 179 ? 25.579 -27.108 -2.354 1.00 45.66 179 ASN A C 1
ATOM 1364 O O . ASN A 1 179 ? 26.581 -27.172 -1.645 1.00 45.66 179 ASN A O 1
ATOM 1368 N N . GLY A 1 180 ? 24.730 -28.140 -2.462 1.00 50.25 180 GLY A N 1
ATOM 1369 C CA . GLY A 1 180 ? 24.922 -29.447 -1.817 1.00 50.25 180 GLY A CA 1
ATOM 1370 C C . GLY A 1 180 ? 25.247 -30.615 -2.758 1.00 50.25 180 GLY A C 1
ATOM 1371 O O . GLY A 1 180 ? 25.599 -31.688 -2.275 1.00 50.25 180 GLY A O 1
ATOM 1372 N N . LEU A 1 181 ? 25.136 -30.450 -4.080 1.00 4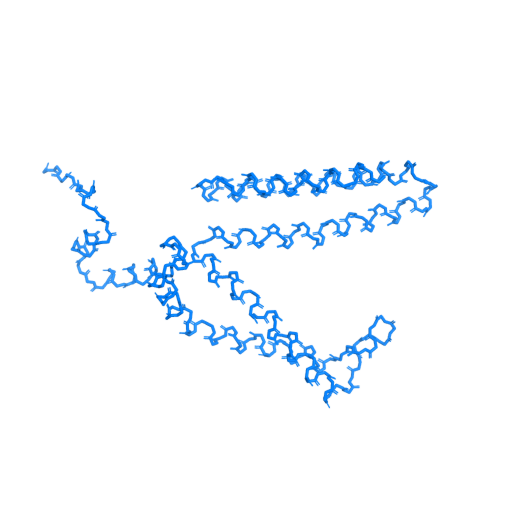8.19 181 LEU A N 1
ATOM 1373 C CA . LEU A 1 181 ? 25.356 -31.519 -5.061 1.00 48.19 181 LEU A CA 1
ATOM 1374 C C . LEU A 1 181 ? 26.090 -30.945 -6.273 1.00 48.19 181 LEU A C 1
ATOM 1376 O O . LEU A 1 181 ? 25.585 -30.021 -6.898 1.00 48.19 181 LEU A O 1
ATOM 1380 N N . GLY A 1 182 ? 27.265 -31.504 -6.595 1.00 50.00 182 GLY A N 1
ATOM 1381 C CA . GLY A 1 182 ? 28.162 -31.085 -7.683 1.00 50.00 182 GLY A CA 1
ATOM 1382 C C . GLY A 1 182 ? 27.446 -30.475 -8.895 1.00 50.00 182 GLY A C 1
ATOM 1383 O O . GLY A 1 182 ? 26.816 -31.175 -9.694 1.00 50.00 182 GLY A O 1
ATOM 1384 N N . VAL A 1 183 ? 27.534 -29.147 -8.986 1.00 51.09 183 VAL A N 1
ATOM 1385 C CA . VAL A 1 183 ? 26.728 -28.279 -9.852 1.00 51.09 183 VAL A CA 1
ATOM 1386 C C . VAL A 1 183 ? 27.375 -28.158 -11.217 1.00 51.09 183 VAL A C 1
ATOM 1388 O O . VAL A 1 183 ? 28.048 -27.183 -11.523 1.00 51.09 183 VAL A O 1
ATOM 1391 N N . GLU A 1 184 ? 27.157 -29.153 -12.057 1.00 43.47 184 GLU A N 1
ATOM 1392 C CA . GLU A 1 184 ? 27.377 -28.971 -13.494 1.00 43.47 184 GLU A CA 1
ATOM 1393 C C . GLU A 1 184 ? 26.154 -29.437 -14.281 1.00 43.47 184 GLU A C 1
ATOM 1395 O O . GLU A 1 184 ? 25.695 -28.746 -15.181 1.00 43.47 184 GLU A O 1
ATOM 1400 N N . ARG A 1 185 ? 25.512 -30.534 -13.860 1.00 38.06 185 ARG A N 1
ATOM 1401 C CA . ARG A 1 185 ? 24.348 -31.085 -14.572 1.00 38.06 185 ARG A CA 1
ATOM 1402 C C . ARG A 1 185 ? 23.025 -30.355 -14.324 1.00 38.06 185 ARG A C 1
ATOM 1404 O O . ARG A 1 185 ? 22.277 -30.149 -15.268 1.00 38.06 185 ARG A O 1
ATOM 1411 N N . VAL A 1 186 ? 22.751 -29.885 -13.103 1.00 44.19 186 VAL A N 1
ATOM 1412 C CA . VAL A 1 186 ? 21.473 -29.198 -12.801 1.00 44.19 186 VAL A CA 1
ATOM 1413 C C . VAL A 1 186 ? 21.398 -27.808 -13.448 1.00 44.19 186 VAL A C 1
ATOM 1415 O O . VAL A 1 186 ? 20.318 -27.350 -13.813 1.00 44.19 186 VAL A O 1
ATOM 1418 N N . ALA A 1 187 ? 22.543 -27.145 -13.642 1.00 38.44 187 ALA A N 1
ATOM 1419 C CA . ALA A 1 187 ? 22.605 -25.865 -14.345 1.00 38.44 187 ALA A CA 1
ATOM 1420 C C . ALA A 1 187 ? 22.254 -26.008 -15.839 1.00 38.44 187 ALA A C 1
ATOM 1422 O O . ALA A 1 187 ? 21.606 -25.124 -16.394 1.00 38.44 187 ALA A O 1
ATOM 1423 N N . VAL A 1 188 ? 22.619 -27.138 -16.459 1.00 37.94 188 VAL A N 1
ATOM 1424 C CA . VAL A 1 188 ? 22.356 -27.430 -17.880 1.00 37.94 188 VAL A CA 1
ATOM 1425 C C . VAL A 1 188 ? 20.886 -27.772 -18.138 1.00 37.94 188 VAL A C 1
ATOM 1427 O O . VAL A 1 188 ? 20.359 -27.411 -19.181 1.00 37.94 188 VAL A O 1
ATOM 1430 N N . ASP A 1 189 ? 20.185 -28.381 -17.180 1.00 37.84 189 ASP A N 1
ATOM 1431 C CA . ASP A 1 189 ? 18.746 -28.656 -17.331 1.00 37.84 189 ASP A CA 1
ATOM 1432 C C . ASP A 1 189 ? 17.865 -27.430 -16.998 1.00 37.84 189 ASP A C 1
ATOM 1434 O O . ASP A 1 189 ? 16.715 -27.327 -17.432 1.00 37.84 189 ASP A O 1
ATOM 1438 N N . ALA A 1 190 ? 18.391 -26.475 -16.221 1.00 44.59 190 ALA A N 1
ATOM 1439 C CA . ALA A 1 190 ? 17.689 -25.251 -15.827 1.00 44.59 190 ALA A CA 1
ATOM 1440 C C . ALA A 1 190 ? 17.782 -24.123 -16.872 1.00 44.59 190 ALA A C 1
ATOM 1442 O O . ALA A 1 190 ? 16.889 -23.269 -16.939 1.00 44.59 190 ALA A O 1
ATOM 1443 N N . VAL A 1 191 ? 18.841 -24.128 -17.682 1.00 44.12 191 VAL A N 1
ATOM 1444 C CA . VAL A 1 191 ? 19.107 -23.173 -18.759 1.00 44.12 191 VAL A CA 1
ATOM 1445 C C . VAL A 1 191 ? 18.937 -23.938 -20.066 1.00 44.12 191 VAL A C 1
ATOM 1447 O O . VAL A 1 191 ? 19.699 -24.853 -20.334 1.00 44.12 191 VAL A O 1
ATOM 1450 N N . GLY A 1 192 ? 17.922 -23.609 -20.869 1.00 36.44 192 GLY A N 1
ATOM 1451 C CA . GLY A 1 192 ? 17.729 -24.241 -22.181 1.00 36.44 192 GLY A CA 1
ATOM 1452 C C . GLY A 1 192 ? 19.011 -24.234 -23.041 1.00 36.44 192 GLY A C 1
ATOM 1453 O O . GLY A 1 192 ? 19.938 -23.478 -22.750 1.00 36.44 192 GLY A O 1
ATOM 1454 N N . PRO A 1 193 ? 19.064 -25.038 -24.119 1.00 32.09 193 PRO A N 1
ATOM 1455 C CA . PRO A 1 193 ? 20.289 -25.527 -24.779 1.00 32.09 193 PRO A CA 1
ATOM 1456 C C . PRO A 1 193 ? 21.223 -24.470 -25.414 1.00 32.09 193 PRO A C 1
ATOM 1458 O O . PRO A 1 193 ? 22.174 -24.828 -26.103 1.00 32.09 193 PRO A O 1
ATOM 1461 N N . GLU A 1 194 ? 20.998 -23.176 -25.197 1.00 38.72 194 GLU A N 1
ATOM 1462 C CA . GLU A 1 194 ? 21.718 -22.079 -25.848 1.00 38.72 194 GLU A CA 1
ATOM 1463 C C . GLU A 1 194 ? 22.923 -21.535 -25.068 1.00 38.72 194 GLU A C 1
ATOM 1465 O O . GLU A 1 194 ? 23.670 -20.725 -25.612 1.00 38.72 194 GLU A O 1
ATOM 1470 N N . PHE A 1 195 ? 23.182 -21.983 -23.834 1.00 38.56 195 PHE A N 1
ATOM 1471 C CA . PHE A 1 195 ? 24.338 -21.507 -23.058 1.00 38.56 195 PHE A CA 1
ATOM 1472 C C . PHE A 1 195 ? 25.338 -22.624 -22.734 1.00 38.56 195 PHE A C 1
ATOM 1474 O O . PHE A 1 195 ? 25.627 -22.938 -21.582 1.00 38.56 195 PHE A O 1
ATOM 1481 N N . VAL A 1 196 ? 25.904 -23.220 -23.787 1.00 36.31 196 VAL A N 1
ATOM 1482 C CA . VAL A 1 196 ? 27.133 -24.017 -23.684 1.00 36.31 196 VAL A CA 1
ATOM 1483 C C . VAL A 1 196 ? 28.307 -23.049 -23.527 1.00 36.31 196 VAL A C 1
ATOM 1485 O O . VAL A 1 196 ? 28.796 -22.475 -24.501 1.00 36.31 196 VAL A O 1
ATOM 1488 N N . VAL A 1 197 ? 28.773 -22.856 -22.292 1.00 39.53 197 VAL A N 1
ATOM 1489 C CA . VAL A 1 197 ? 30.048 -22.179 -22.024 1.00 39.53 197 VAL A CA 1
ATOM 1490 C C . VAL A 1 197 ? 31.165 -23.034 -22.627 1.00 39.53 197 VAL A C 1
ATOM 1492 O O . VAL A 1 197 ? 31.490 -24.113 -22.137 1.00 39.53 197 VAL A O 1
ATOM 1495 N N . ARG A 1 198 ? 31.737 -22.560 -23.739 1.00 35.53 198 ARG A N 1
ATOM 1496 C CA . ARG A 1 198 ? 32.936 -23.125 -24.368 1.00 35.53 198 ARG A CA 1
ATOM 1497 C C . ARG A 1 198 ? 34.100 -23.001 -23.380 1.00 35.53 198 ARG A C 1
ATOM 1499 O O . ARG A 1 198 ? 34.623 -21.911 -23.177 1.00 35.53 198 ARG A O 1
ATOM 1506 N N . ASN A 1 199 ? 34.499 -24.115 -22.776 1.00 32.88 199 ASN A N 1
ATOM 1507 C CA . ASN A 1 199 ? 35.707 -24.195 -21.964 1.00 32.88 199 ASN A CA 1
ATOM 1508 C C . ASN A 1 199 ? 36.940 -24.146 -22.891 1.00 32.88 199 ASN A C 1
ATOM 1510 O O . ASN A 1 199 ? 37.167 -25.071 -23.677 1.00 32.88 199 ASN A O 1
ATOM 1514 N N . SER A 1 200 ? 37.697 -23.047 -22.853 1.00 36.94 200 SER A N 1
ATOM 1515 C CA . SER A 1 200 ? 39.044 -22.982 -23.421 1.00 36.94 200 SER A CA 1
ATOM 1516 C C . SER A 1 200 ? 40.008 -23.679 -22.465 1.00 36.94 200 SER A C 1
ATOM 1518 O O . SER A 1 200 ? 40.144 -23.253 -21.320 1.00 36.94 200 SER A O 1
ATOM 1520 N N . ARG A 1 201 ? 40.638 -24.745 -22.969 1.00 38.94 201 ARG A N 1
ATOM 1521 C CA . ARG A 1 201 ? 41.796 -25.407 -22.356 1.00 38.94 201 ARG A CA 1
ATOM 1522 C C . ARG A 1 201 ? 42.910 -24.425 -22.016 1.00 38.94 201 ARG A C 1
ATOM 1524 O O . ARG A 1 201 ? 43.060 -23.446 -22.783 1.00 38.94 201 ARG A O 1
#

Mean predicted aligned error: 11.7 Å

Foldseek 3Di:
DVQLVVLLVVLVVQLVVLLVDPDLVSSVVSLVVSLVVSLVCLLVSQLVVLVVVDDPVRSNVRSVVSSVVSCVPSVVVSVLSNCCSDQLSVLVNVLVVQLQVQLVVQLQVCLVPPFPAAPDCPPDVSGGPRSNVRSVVRSVVSNVVCVVCVLVVLVVCVVVVVDDPSNGPVVVVLVVVCVVDPPDVSVDVVDDPPDPPPDDD

Nearest PDB structures (foldseek):
  4q2g-assembly1_A  TM=7.349E-01  e=1.854E-02  Thermotoga maritima MSB8

Sequence (201 aa):
WQATYAFVALFFVFVIVASTNRIPLIETTAMIYGLALAAAVAPFVFLAIAMRRGDLTTGYPAAAASVFAFAYVAIPMALLVQIRQQPAGAILVIYTLLVVWAGDIFAYFVGKGLGRHRMSPEISPKKTWEGAIASVVASVIVGMLWFQHAAAISTWLLQVGLIERRDGMFGCHAVRSANGLGVERVAVDAVGPEFVVRNSR

pLDDT: mean 77.43, std 17.3, range [32.09, 95.19]